Protein AF-A0AAQ3PI55-F1 (afdb_monomer)

InterPro domains:
  IPR019129 Folate-sensitive fragile site protein Fra10Ac1 [PF09725] (117-155)
  IPR050645 Histidine Acid Phosphatase [PTHR11567] (7-167)

pLDDT: mean 76.22, std 15.91, range [29.97, 93.94]

Solvent-accessible surface area (backbone atoms only — not comparable to full-atom values): 11523 Å² total; per-residue (Å²): 132,87,52,71,69,60,54,49,50,54,50,52,57,51,51,49,52,50,50,52,52,52,52,52,54,71,72,43,54,75,67,57,42,50,57,48,51,54,50,54,46,43,67,73,71,47,79,61,77,82,64,81,76,72,60,85,76,80,43,71,68,54,48,40,66,72,61,62,62,98,70,85,52,81,70,64,74,70,57,83,46,72,62,51,52,52,38,53,52,49,53,52,52,48,52,55,54,50,59,56,50,75,74,68,76,88,78,93,77,88,79,83,91,70,84,80,69,78,93,47,81,42,84,43,81,42,82,46,73,48,77,52,102,88,42,84,46,74,44,83,42,81,41,79,30,30,64,74,54,52,47,61,76,40,43,67,63,52,53,51,52,49,51,53,51,52,52,52,54,51,51,52,51,53,51,54,51,53,51,54,54,53,57,64,73,75,111

Secondary structure (DSSP, 8-state):
---HHHHHHHHHHHHHHHHHHHHHHHHS-HHHHHHHHHHHHHHHH--S-----------HHHHHHHH--SS--TTTTT---HHHHHHHHHHHHHHHHHHHHTTS--S-----------S-EEEEEEEEEEEETTEEEEEEEEEEEEHHHHHHHHHHHHHHHHHHHHHHHHHHHHHHHHHHHHHHT--

Mean predicted aligned error: 18.03 Å

Organism: NCBI:txid547442

Foldseek 3Di:
DDDPVNVVVVVVVVVVVVVVVVVVLVPDDPVVNVVVVVVVCCVPPVPPPPPVPPPPPCDLVNLLQQQDDPDDDPVLVVDPDVSNVSNVVVVVVVVVVVVVVVVPPPDDDDDDDDPPLDDDWDWDWDWDWDDRPNDIDTDTDTDTDDPVVNCVRCVVVVVVVVVVVVVVVVVVVVVVVVVVVVVVVVD

Radius of gyration: 40.04 Å; Cα contacts (8 Å, |Δi|>4): 72; chains: 1; bounding box: 73×67×116 Å

Structure (mmCIF, N/CA/C/O backbone):
data_AF-A0AAQ3PI55-F1
#
_entry.id   AF-A0AAQ3PI55-F1
#
loop_
_atom_site.group_PDB
_atom_site.id
_atom_site.type_symbol
_atom_site.label_atom_id
_atom_site.label_alt_id
_atom_site.label_comp_id
_atom_site.label_asym_id
_atom_site.label_entity_id
_atom_site.label_seq_id
_atom_site.pdbx_PDB_ins_code
_atom_site.Cartn_x
_atom_site.Cartn_y
_atom_site.Cartn_z
_atom_site.occupancy
_atom_site.B_iso_or_equiv
_atom_site.auth_seq_id
_atom_site.auth_comp_id
_atom_site.auth_asym_id
_atom_site.auth_atom_id
_atom_site.pdbx_PDB_model_num
ATOM 1 N N . MET A 1 1 ? 42.879 -15.064 -55.106 1.00 54.97 1 MET A N 1
ATOM 2 C CA . MET A 1 1 ? 43.537 -13.793 -55.484 1.00 54.97 1 MET A CA 1
ATOM 3 C C . MET A 1 1 ? 42.480 -12.863 -56.064 1.00 54.97 1 MET A C 1
ATOM 5 O O . MET A 1 1 ? 41.809 -13.266 -57.006 1.00 54.97 1 MET A O 1
ATOM 9 N N . ALA A 1 2 ? 42.232 -11.693 -55.466 1.00 65.69 2 ALA A N 1
ATOM 10 C CA . ALA A 1 2 ? 41.252 -10.749 -56.010 1.00 65.69 2 ALA A CA 1
ATOM 11 C C . ALA A 1 2 ? 41.775 -10.180 -57.339 1.00 65.69 2 ALA A C 1
ATOM 13 O O . ALA A 1 2 ? 42.905 -9.703 -57.400 1.00 65.69 2 ALA A O 1
ATOM 14 N N . SER A 1 3 ? 40.978 -10.265 -58.406 1.00 82.12 3 SER A N 1
ATOM 15 C CA . SER A 1 3 ? 41.346 -9.709 -59.708 1.00 82.12 3 SER A CA 1
ATOM 16 C C . SER A 1 3 ? 41.405 -8.178 -59.642 1.00 82.12 3 SER A C 1
ATOM 18 O O . SER A 1 3 ? 40.622 -7.543 -58.932 1.00 82.12 3 SER A O 1
ATOM 20 N N . LEU A 1 4 ? 42.310 -7.567 -60.412 1.00 77.19 4 LEU A N 1
ATOM 21 C CA . LEU A 1 4 ? 42.477 -6.107 -60.458 1.00 77.19 4 LEU A CA 1
ATOM 22 C C . LEU A 1 4 ? 41.174 -5.370 -60.817 1.00 77.19 4 LEU A C 1
ATOM 24 O O . LEU A 1 4 ? 40.931 -4.279 -60.308 1.00 77.19 4 LEU A O 1
ATOM 28 N N . GLY A 1 5 ? 40.310 -5.976 -61.640 1.00 83.31 5 GLY A N 1
ATOM 29 C CA . GLY A 1 5 ? 38.987 -5.432 -61.965 1.00 83.31 5 GLY A CA 1
ATOM 30 C C . GLY A 1 5 ? 38.054 -5.353 -60.752 1.00 83.31 5 GLY A C 1
ATOM 31 O O . GLY A 1 5 ? 37.403 -4.333 -60.552 1.00 83.31 5 GLY A O 1
ATOM 32 N N . ARG A 1 6 ? 38.057 -6.378 -59.890 1.00 82.94 6 ARG A N 1
ATOM 33 C CA . ARG A 1 6 ? 37.255 -6.407 -58.656 1.00 82.94 6 ARG A CA 1
ATOM 34 C C . ARG A 1 6 ? 37.779 -5.434 -57.600 1.00 82.94 6 ARG A C 1
ATOM 36 O O . ARG A 1 6 ? 37.007 -4.879 -56.827 1.00 82.94 6 ARG A O 1
ATOM 43 N N . LEU A 1 7 ? 39.095 -5.222 -57.568 1.00 84.94 7 LEU A N 1
ATOM 44 C CA . LEU A 1 7 ? 39.708 -4.223 -56.695 1.00 84.94 7 LEU A CA 1
ATOM 45 C C . LEU A 1 7 ? 39.341 -2.803 -57.148 1.00 84.94 7 LEU A C 1
ATOM 47 O O . LEU A 1 7 ? 38.967 -1.980 -56.320 1.00 84.94 7 LEU A O 1
ATOM 51 N N . LYS A 1 8 ? 39.381 -2.534 -58.460 1.00 87.44 8 LYS A N 1
ATOM 52 C CA . LYS A 1 8 ? 38.938 -1.255 -59.029 1.00 87.44 8 LYS A CA 1
ATOM 53 C C . LYS A 1 8 ? 37.462 -0.998 -58.740 1.00 87.44 8 LYS A C 1
ATOM 55 O O . LYS A 1 8 ? 37.157 0.069 -58.223 1.00 87.44 8 LYS A O 1
ATOM 60 N N . SER A 1 9 ? 36.572 -1.961 -58.996 1.00 87.88 9 SER A N 1
ATOM 61 C CA . SER A 1 9 ? 35.143 -1.790 -58.698 1.00 87.88 9 SER A CA 1
ATOM 62 C C . SER A 1 9 ? 34.909 -1.520 -57.210 1.00 87.88 9 SER A C 1
ATOM 64 O O . SER A 1 9 ? 34.250 -0.550 -56.873 1.00 87.88 9 SER A O 1
ATOM 66 N N . ALA A 1 10 ? 35.565 -2.261 -56.309 1.00 88.62 10 ALA A N 1
ATOM 67 C CA . ALA A 1 10 ? 35.455 -2.025 -54.868 1.00 88.62 10 ALA A CA 1
ATOM 68 C C . ALA A 1 10 ? 35.956 -0.634 -54.429 1.00 88.62 10 ALA A C 1
ATOM 70 O O . ALA A 1 10 ? 35.429 -0.061 -53.472 1.00 88.62 10 ALA A O 1
ATOM 71 N N . ILE A 1 11 ? 36.972 -0.086 -55.106 1.00 89.88 11 ILE A N 1
ATOM 72 C CA . ILE A 1 11 ? 37.450 1.284 -54.875 1.00 89.88 11 ILE A CA 1
ATOM 73 C C . ILE A 1 11 ? 36.402 2.294 -55.356 1.00 89.88 11 ILE A C 1
ATOM 75 O O . ILE A 1 11 ? 36.056 3.194 -54.592 1.00 89.88 11 ILE A O 1
ATOM 79 N N . PHE A 1 12 ? 35.857 2.119 -56.564 1.00 90.50 12 PHE A N 1
ATOM 80 C CA . PHE A 1 12 ? 34.803 2.985 -57.102 1.00 90.50 12 PHE A CA 1
ATOM 81 C C . PHE A 1 12 ? 33.537 2.959 -56.231 1.00 90.50 12 PHE A C 1
ATOM 83 O O . PHE A 1 12 ? 33.073 4.020 -55.825 1.00 90.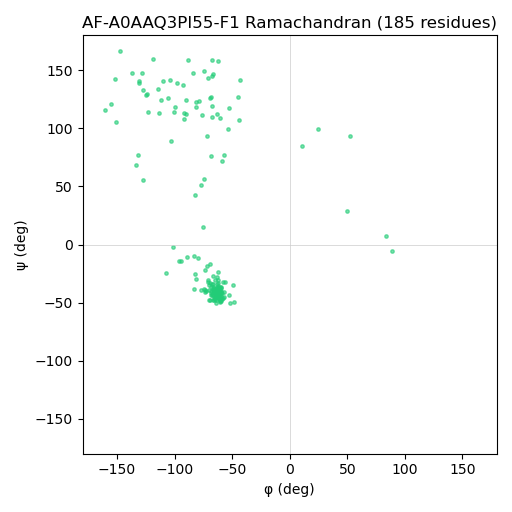50 12 PHE A O 1
ATOM 90 N N . ASP A 1 13 ? 33.060 1.782 -55.821 1.00 90.62 13 ASP A N 1
ATOM 91 C CA . ASP A 1 13 ? 31.883 1.621 -54.950 1.00 90.62 13 ASP A CA 1
ATOM 92 C C . ASP A 1 13 ? 32.089 2.259 -53.561 1.00 90.62 13 ASP A C 1
ATOM 94 O O . ASP A 1 13 ? 31.151 2.690 -52.882 1.00 90.62 13 ASP A O 1
ATOM 98 N N . ARG A 1 14 ? 33.336 2.295 -53.070 1.00 88.88 14 ARG A N 1
ATOM 99 C CA . ARG A 1 14 ? 33.680 2.973 -51.811 1.00 88.88 14 ARG A CA 1
ATOM 1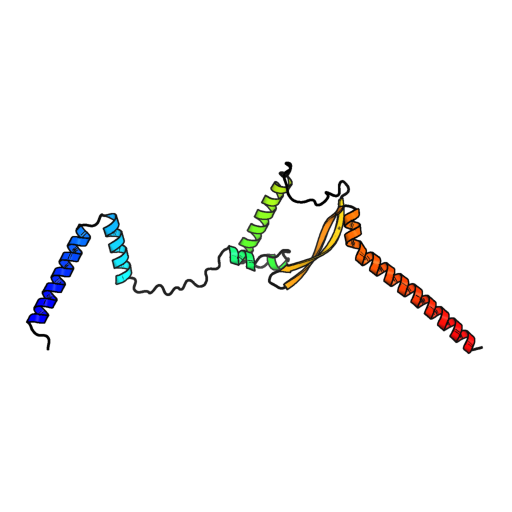00 C C . ARG A 1 14 ? 33.671 4.488 -51.982 1.00 88.88 14 ARG A C 1
ATOM 102 O O . ARG A 1 14 ? 33.202 5.184 -51.083 1.00 88.88 14 ARG A O 1
ATOM 109 N N . GLU A 1 15 ? 34.191 4.984 -53.097 1.00 89.00 15 GLU A N 1
ATOM 110 C CA . GLU A 1 15 ? 34.210 6.410 -53.420 1.00 89.00 15 GLU A CA 1
ATOM 111 C C . GLU A 1 15 ? 32.787 6.941 -53.638 1.00 89.00 15 GLU A C 1
ATOM 113 O O . GLU A 1 15 ? 32.419 7.973 -53.081 1.00 89.00 15 GLU A O 1
ATOM 118 N N . GLU A 1 16 ? 31.942 6.179 -54.332 1.00 87.81 16 GLU A N 1
ATOM 119 C CA . GLU A 1 16 ? 30.541 6.526 -54.553 1.00 87.81 16 GLU A CA 1
ATOM 120 C C . GLU A 1 16 ? 29.761 6.600 -53.236 1.00 87.81 16 GLU A C 1
ATOM 122 O O . GLU A 1 16 ? 29.084 7.593 -52.972 1.00 87.81 16 GLU A O 1
ATOM 127 N N . ARG A 1 17 ? 29.926 5.618 -52.338 1.00 88.12 17 ARG A N 1
ATOM 128 C CA . ARG A 1 17 ? 29.291 5.660 -51.010 1.00 88.12 17 ARG A CA 1
ATOM 129 C C . ARG A 1 17 ? 29.725 6.868 -50.183 1.00 88.12 17 ARG A C 1
ATOM 131 O O . ARG A 1 17 ? 28.895 7.444 -49.481 1.00 88.12 17 ARG A O 1
ATOM 138 N N . LYS A 1 18 ? 30.993 7.291 -50.270 1.00 89.06 18 LYS A N 1
ATOM 139 C CA . LYS A 1 18 ? 31.450 8.531 -49.616 1.00 89.06 18 LYS A CA 1
ATOM 140 C C . LYS A 1 18 ? 30.757 9.755 -50.211 1.00 89.06 18 LYS A C 1
ATOM 142 O O . LYS A 1 18 ? 30.312 10.617 -49.456 1.00 89.06 18 LYS A O 1
ATOM 147 N N . MET A 1 19 ? 30.653 9.826 -51.537 1.00 87.75 19 MET A N 1
ATOM 148 C CA . MET A 1 19 ? 29.992 10.935 -52.230 1.00 87.75 19 MET A CA 1
ATOM 149 C C . MET A 1 19 ? 28.503 11.009 -51.881 1.00 87.75 19 MET A C 1
ATOM 151 O O . MET A 1 19 ? 28.010 12.081 -51.537 1.00 87.75 19 MET A O 1
ATOM 155 N N . GLN A 1 20 ? 27.808 9.869 -51.882 1.00 85.94 20 GLN A N 1
ATOM 156 C CA . GLN A 1 20 ? 26.401 9.758 -51.486 1.00 85.94 20 GLN A CA 1
ATOM 157 C C . GLN A 1 20 ? 26.189 10.145 -50.016 1.00 85.94 20 GLN A C 1
ATOM 159 O O . GLN A 1 20 ? 25.255 10.867 -49.679 1.00 85.94 20 GLN A O 1
ATOM 164 N N . TYR A 1 21 ? 27.087 9.726 -49.123 1.00 86.44 21 TYR A N 1
ATOM 165 C CA . TYR A 1 21 ? 27.039 10.114 -47.715 1.00 86.44 21 TYR A CA 1
ATOM 166 C C . TYR A 1 21 ? 27.241 11.624 -47.527 1.00 86.44 21 TYR A C 1
ATOM 168 O O . TYR A 1 21 ? 26.538 12.270 -46.746 1.00 86.44 21 TYR A O 1
ATOM 176 N N . GLN A 1 22 ? 28.181 12.206 -48.272 1.00 88.25 22 GLN A N 1
ATOM 177 C CA . GLN A 1 22 ? 28.480 13.631 -48.209 1.00 88.25 22 GLN A CA 1
ATOM 178 C C . GLN A 1 22 ? 27.336 14.481 -48.776 1.00 88.25 22 GLN A C 1
ATOM 180 O O . GLN A 1 22 ? 26.992 15.506 -48.184 1.00 88.25 22 GLN A O 1
ATOM 185 N N . SER A 1 23 ? 26.730 14.066 -49.892 1.00 89.69 23 SER A N 1
ATOM 186 C CA . SER A 1 23 ? 25.560 14.745 -50.458 1.00 89.69 23 SER A CA 1
ATOM 187 C C . SER A 1 23 ? 24.354 14.641 -49.523 1.00 89.69 23 SER A C 1
ATOM 189 O O . SER A 1 23 ? 23.700 15.652 -49.273 1.00 89.69 23 SER A O 1
ATOM 191 N N . HIS A 1 24 ? 24.129 13.472 -48.913 1.00 89.31 24 HIS A N 1
ATOM 192 C CA . HIS A 1 24 ? 23.066 13.266 -47.933 1.00 89.31 24 HIS A CA 1
ATOM 193 C C . HIS A 1 24 ? 23.230 14.179 -46.710 1.00 89.31 24 HIS A C 1
ATOM 195 O O . HIS A 1 24 ? 22.286 14.862 -46.331 1.00 89.31 24 HIS A O 1
ATOM 201 N N . ILE A 1 25 ? 24.435 14.287 -46.136 1.00 90.06 25 ILE A N 1
ATOM 202 C CA . ILE A 1 25 ? 24.689 15.213 -45.019 1.00 90.06 25 ILE A CA 1
ATOM 203 C C . ILE A 1 25 ? 24.471 16.665 -45.436 1.00 90.06 25 ILE A C 1
ATOM 205 O O . ILE A 1 25 ? 23.896 17.431 -44.669 1.00 90.06 25 ILE A O 1
ATOM 209 N N . ARG A 1 26 ? 24.935 17.069 -46.623 1.00 89.38 26 ARG A N 1
ATOM 210 C CA . ARG A 1 26 ? 24.758 18.448 -47.104 1.00 89.38 26 ARG A CA 1
ATOM 211 C C . ARG A 1 26 ? 23.289 18.802 -47.347 1.00 89.38 26 ARG A C 1
ATOM 213 O O . ARG A 1 26 ? 22.941 19.962 -47.163 1.00 89.38 26 ARG A O 1
ATOM 220 N N . GLY A 1 27 ? 22.460 17.828 -47.722 1.00 90.56 27 GLY A N 1
ATOM 221 C CA . GLY A 1 27 ? 21.027 18.009 -47.965 1.00 90.56 27 GLY A CA 1
ATOM 222 C C . GLY A 1 27 ? 20.147 18.043 -46.710 1.00 90.56 27 GLY A C 1
ATOM 223 O O . GLY A 1 27 ? 18.979 18.407 -46.807 1.00 90.56 27 GLY A O 1
ATOM 224 N N . LEU A 1 28 ? 20.675 17.676 -45.539 1.00 91.75 28 LEU A N 1
ATOM 225 C CA . LEU A 1 28 ? 19.926 17.689 -44.280 1.00 91.75 28 LEU A CA 1
ATOM 226 C C . LEU A 1 28 ? 19.919 19.077 -43.627 1.00 91.75 28 LEU A C 1
ATOM 228 O O . LEU A 1 28 ? 20.903 19.822 -43.669 1.00 91.75 28 LEU A O 1
ATOM 232 N N . ASN A 1 29 ? 18.819 19.388 -42.939 1.00 93.31 29 ASN A N 1
ATOM 233 C CA . ASN A 1 29 ? 18.704 20.586 -42.114 1.00 93.31 29 ASN A CA 1
ATOM 234 C C . ASN A 1 29 ? 19.728 20.561 -40.956 1.00 93.31 29 ASN A C 1
ATOM 236 O O . ASN A 1 29 ? 20.195 19.502 -40.535 1.00 93.31 29 ASN A O 1
ATOM 240 N N . ALA A 1 30 ? 20.076 21.726 -40.402 1.00 91.00 30 ALA A N 1
ATOM 241 C CA . ALA A 1 30 ? 21.046 21.870 -39.317 1.00 91.00 30 ALA A CA 1
ATOM 242 C C . ALA A 1 30 ? 20.736 20.965 -38.109 1.00 91.00 30 ALA A C 1
ATOM 244 O O . ALA A 1 30 ? 21.640 20.295 -37.607 1.00 91.00 30 ALA A O 1
ATOM 245 N N . TYR A 1 31 ? 19.466 20.893 -37.700 1.00 92.12 31 TYR A N 1
ATOM 246 C CA . TYR A 1 31 ? 19.019 20.027 -36.606 1.00 92.12 31 TYR A CA 1
ATOM 247 C C . TYR A 1 31 ? 19.177 18.534 -36.935 1.00 92.12 31 TYR A C 1
ATOM 249 O O . TYR A 1 31 ? 19.712 17.766 -36.134 1.00 92.12 31 TYR A O 1
ATOM 257 N N . ASP A 1 32 ? 18.783 18.124 -38.140 1.00 92.44 32 ASP A N 1
ATOM 258 C CA . ASP A 1 32 ? 18.847 16.722 -38.561 1.00 92.44 32 ASP A CA 1
ATOM 259 C C . ASP A 1 32 ? 20.291 16.238 -38.720 1.00 92.44 32 ASP A C 1
ATOM 261 O O . ASP A 1 32 ? 20.619 15.118 -38.321 1.00 92.44 32 ASP A O 1
ATOM 265 N N . ARG A 1 33 ? 21.188 17.107 -39.211 1.00 93.56 33 ARG A N 1
ATOM 266 C CA . ARG A 1 33 ? 22.636 16.841 -39.234 1.00 93.56 33 ARG A CA 1
ATOM 267 C C . ARG A 1 33 ? 23.177 16.608 -37.830 1.00 93.56 33 ARG A C 1
ATOM 269 O O . ARG A 1 33 ? 23.888 15.632 -37.612 1.00 93.56 33 ARG A O 1
ATOM 276 N N . HIS A 1 34 ? 22.818 17.468 -36.878 1.00 91.94 34 HIS A N 1
ATOM 277 C CA . HIS A 1 34 ? 23.252 17.337 -35.489 1.00 91.94 34 HIS A CA 1
ATOM 278 C C . HIS A 1 34 ? 22.773 16.021 -34.865 1.00 91.94 34 HIS A C 1
ATOM 280 O O . HIS A 1 34 ? 23.573 15.274 -34.305 1.00 91.94 34 HIS A O 1
ATOM 286 N N . LYS A 1 35 ? 21.487 15.688 -35.027 1.00 93.94 35 LYS A N 1
ATOM 287 C CA . LYS A 1 35 ? 20.912 14.433 -34.524 1.00 93.94 35 LYS A CA 1
ATOM 288 C C . LYS A 1 35 ? 21.609 13.209 -35.114 1.00 93.94 35 LYS A C 1
ATOM 290 O O . LYS A 1 35 ? 21.870 12.246 -34.394 1.00 93.94 35 LYS A O 1
ATOM 295 N N . LYS A 1 36 ? 21.919 13.244 -36.411 1.00 91.62 36 LYS A N 1
ATOM 296 C CA . LYS A 1 36 ? 22.652 12.177 -37.094 1.00 91.62 36 LYS A CA 1
ATOM 297 C C . LYS A 1 36 ? 24.076 12.037 -36.549 1.00 91.62 36 LYS A C 1
ATOM 299 O O . LYS A 1 36 ? 24.469 10.933 -36.202 1.00 91.62 36 LYS A O 1
ATOM 304 N N . PHE A 1 37 ? 24.813 13.137 -36.393 1.00 92.25 37 PHE A N 1
ATOM 305 C CA . PHE A 1 37 ? 26.174 13.098 -35.849 1.00 92.25 37 PHE A CA 1
ATOM 306 C C . PHE A 1 37 ? 26.234 12.622 -34.401 1.00 92.25 37 PHE A C 1
ATOM 308 O O . PHE A 1 37 ? 27.123 11.847 -34.068 1.00 92.25 37 PHE A O 1
ATOM 315 N N . MET A 1 38 ? 25.277 13.019 -33.562 1.00 89.56 38 MET A N 1
ATOM 316 C CA . MET A 1 38 ? 25.190 12.523 -32.186 1.00 89.56 38 MET A CA 1
ATOM 317 C C . MET A 1 38 ? 24.956 11.009 -32.136 1.00 89.56 38 MET A C 1
ATOM 319 O O . MET A 1 38 ? 25.593 10.314 -31.349 1.00 89.56 38 MET A O 1
ATOM 323 N N . LYS A 1 39 ? 24.092 10.480 -33.013 1.00 89.44 39 LYS A N 1
ATOM 324 C CA . LYS A 1 39 ? 23.866 9.032 -33.135 1.00 89.44 39 LYS A CA 1
ATOM 325 C C . LYS A 1 39 ? 25.094 8.290 -33.654 1.00 89.44 39 LYS A C 1
ATOM 327 O O . LYS A 1 39 ? 25.478 7.291 -33.061 1.00 89.44 39 LYS A O 1
ATOM 332 N N . ASP A 1 40 ? 25.710 8.786 -34.726 1.00 89.69 40 ASP A N 1
ATOM 333 C CA . ASP A 1 40 ? 26.898 8.168 -35.325 1.00 89.69 40 ASP A CA 1
ATOM 334 C C . ASP A 1 40 ? 28.072 8.169 -34.323 1.00 89.69 40 ASP A C 1
ATOM 336 O O . ASP A 1 40 ? 28.809 7.190 -34.228 1.00 89.69 40 ASP A O 1
ATOM 340 N N . TYR A 1 41 ? 28.210 9.236 -33.523 1.00 87.06 41 TYR A N 1
ATOM 341 C CA . TYR A 1 41 ? 29.192 9.327 -32.440 1.00 87.06 41 TYR A CA 1
ATOM 342 C C . TYR A 1 41 ? 28.924 8.298 -31.338 1.00 87.06 41 TYR A C 1
ATOM 344 O O . TYR A 1 41 ? 29.824 7.538 -30.987 1.00 87.06 41 TYR A O 1
ATOM 352 N N . ALA A 1 42 ? 27.685 8.227 -30.838 1.00 86.44 42 ALA A N 1
ATOM 353 C CA . ALA A 1 42 ? 27.290 7.231 -29.844 1.00 86.44 42 ALA A CA 1
ATOM 354 C C . ALA A 1 42 ? 27.480 5.797 -30.365 1.00 86.44 42 ALA A C 1
ATOM 356 O O . ALA A 1 42 ? 27.923 4.931 -29.627 1.00 86.44 42 ALA A O 1
ATOM 357 N N . GLN A 1 43 ? 27.230 5.540 -31.648 1.00 85.50 43 GLN A N 1
ATOM 358 C CA . GLN A 1 43 ? 27.404 4.212 -32.234 1.00 85.50 43 GLN A CA 1
ATOM 359 C C . GLN A 1 43 ? 28.878 3.825 -32.434 1.00 85.50 43 GLN A C 1
ATOM 361 O O . GLN A 1 43 ? 29.234 2.662 -32.256 1.00 85.50 43 GLN A O 1
ATOM 366 N N . PHE A 1 44 ? 29.731 4.769 -32.846 1.00 85.62 44 PHE A N 1
ATOM 367 C CA . PHE A 1 44 ? 31.140 4.495 -33.145 1.00 85.62 44 PHE A CA 1
ATOM 368 C C . PHE A 1 44 ? 32.023 4.497 -31.890 1.00 85.62 44 PHE A C 1
ATOM 370 O O . PHE A 1 44 ? 32.939 3.685 -31.790 1.00 85.62 44 PHE A O 1
ATOM 377 N N . TYR A 1 45 ? 31.752 5.402 -30.943 1.00 84.25 45 TYR A N 1
ATOM 378 C CA . TYR A 1 45 ? 32.544 5.568 -29.720 1.00 84.25 45 TYR A CA 1
ATOM 379 C C . TYR A 1 45 ? 31.843 5.065 -28.457 1.00 84.25 45 TYR A C 1
ATOM 381 O O . TYR A 1 45 ? 32.522 4.693 -27.507 1.00 84.25 45 TYR A O 1
ATOM 389 N N . GLY A 1 46 ? 30.512 5.008 -28.431 1.00 71.56 46 GLY A N 1
ATOM 390 C CA . GLY A 1 46 ? 29.738 4.500 -27.294 1.00 71.56 46 GLY A CA 1
ATOM 391 C C . GLY A 1 46 ? 29.635 2.978 -27.274 1.00 71.56 46 GLY A C 1
ATOM 392 O O . GLY A 1 46 ? 28.567 2.445 -27.000 1.00 71.56 46 GLY A O 1
ATOM 393 N N . TYR A 1 47 ? 30.727 2.260 -27.562 1.00 59.88 47 TYR A N 1
ATOM 394 C CA . TYR A 1 47 ? 30.796 0.803 -27.394 1.00 59.88 47 TYR A CA 1
ATOM 395 C C . TYR A 1 47 ? 30.905 0.434 -25.903 1.00 59.88 47 TYR A C 1
ATOM 397 O O . TYR A 1 47 ? 31.820 -0.254 -25.471 1.00 59.88 47 TYR A O 1
ATOM 405 N N . GLU A 1 48 ? 29.949 0.877 -25.101 1.00 60.75 48 GLU A N 1
ATOM 406 C CA . GLU A 1 48 ? 29.420 0.045 -24.038 1.00 60.75 48 GLU A CA 1
ATOM 407 C C . GLU A 1 48 ? 27.990 -0.221 -24.460 1.00 60.75 48 GLU A C 1
ATOM 409 O O . GLU A 1 48 ? 27.183 0.694 -24.594 1.00 60.75 48 GLU A O 1
ATOM 414 N N . LYS A 1 49 ? 27.705 -1.490 -24.771 1.00 58.28 49 LYS A N 1
ATOM 415 C CA . LYS A 1 49 ? 26.328 -1.952 -24.851 1.00 58.28 49 LYS A CA 1
ATOM 416 C C . LYS A 1 49 ? 25.631 -1.378 -23.627 1.00 58.28 49 LYS A C 1
ATOM 418 O O . LYS A 1 49 ? 26.084 -1.645 -22.513 1.00 58.28 49 LYS A O 1
ATOM 423 N N . ASP A 1 50 ? 24.522 -0.691 -23.845 1.00 59.06 50 ASP A N 1
ATOM 424 C CA . ASP A 1 50 ? 23.423 -0.706 -22.899 1.00 59.06 50 ASP A CA 1
ATOM 425 C C . ASP A 1 50 ? 23.041 -2.189 -22.737 1.00 59.06 50 ASP A C 1
ATOM 427 O O . ASP A 1 50 ? 22.125 -2.719 -23.358 1.00 59.06 50 ASP A O 1
ATOM 431 N N . VAL A 1 51 ? 23.844 -2.936 -21.973 1.00 58.00 51 VAL A N 1
ATOM 432 C CA . VAL A 1 51 ? 23.297 -3.975 -21.131 1.00 58.00 51 VAL A CA 1
ATOM 433 C C . VAL A 1 51 ? 22.244 -3.221 -20.360 1.00 58.00 51 VAL A C 1
ATOM 435 O O . VAL A 1 51 ? 22.560 -2.227 -19.704 1.00 58.00 51 VAL A O 1
ATOM 438 N N . ASP A 1 52 ? 20.994 -3.617 -20.541 1.00 57.69 52 ASP A N 1
ATOM 439 C CA . ASP A 1 52 ? 19.877 -3.165 -19.736 1.00 57.69 52 ASP A CA 1
ATOM 440 C C . ASP A 1 52 ? 20.167 -3.546 -18.269 1.00 57.69 52 ASP A C 1
ATOM 442 O O . ASP A 1 52 ? 19.570 -4.443 -17.690 1.00 57.69 52 ASP A O 1
ATOM 446 N N . ASN A 1 53 ? 21.118 -2.849 -17.645 1.00 56.00 53 ASN A N 1
ATOM 447 C CA . ASN A 1 53 ? 21.406 -2.809 -16.220 1.00 56.00 53 ASN A CA 1
ATOM 448 C C . ASN A 1 53 ? 20.347 -1.962 -15.513 1.00 56.00 53 ASN A C 1
ATOM 450 O O . ASN A 1 53 ? 20.519 -1.576 -14.357 1.00 56.00 53 ASN A O 1
ATOM 454 N N . SER A 1 54 ? 19.230 -1.676 -16.184 1.00 61.62 54 SER A N 1
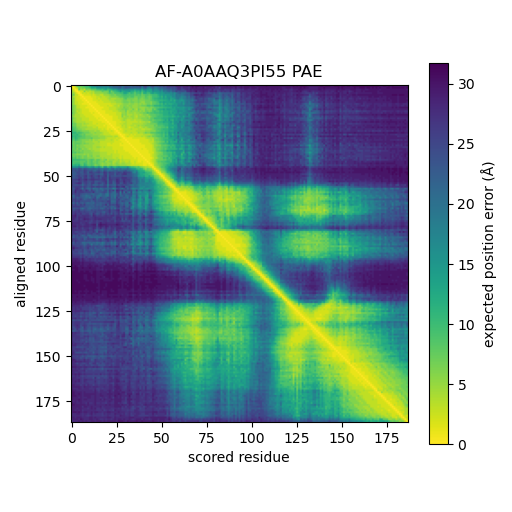ATOM 455 C CA . SER A 1 54 ? 18.003 -1.325 -15.508 1.00 61.62 54 SER A CA 1
ATOM 456 C C . SER A 1 54 ? 17.519 -2.589 -14.799 1.00 61.62 54 SER A C 1
ATOM 458 O O . SER A 1 54 ? 16.602 -3.280 -15.239 1.00 61.62 54 SER A O 1
ATOM 460 N N . ALA A 1 55 ? 18.176 -2.907 -13.676 1.00 60.28 55 ALA A N 1
ATOM 461 C CA . ALA A 1 55 ? 17.552 -3.684 -12.622 1.00 60.28 55 ALA A CA 1
ATOM 462 C C . ALA A 1 55 ? 16.130 -3.136 -12.448 1.00 60.28 55 ALA A C 1
ATOM 464 O O . ALA A 1 55 ? 15.968 -1.916 -12.582 1.00 60.28 55 ALA A O 1
ATOM 465 N N . PRO A 1 56 ? 15.121 -3.991 -12.194 1.00 73.88 56 PRO A N 1
ATOM 466 C CA . PRO A 1 56 ? 13.735 -3.557 -12.096 1.00 73.88 56 PRO A CA 1
ATOM 467 C C . PRO A 1 56 ? 13.657 -2.278 -11.263 1.00 73.88 56 PRO A C 1
ATOM 469 O O . PRO A 1 56 ? 13.938 -2.304 -10.064 1.00 73.88 56 PRO A O 1
ATOM 472 N N . ILE A 1 57 ? 13.397 -1.142 -11.922 1.00 77.50 57 ILE A N 1
ATOM 473 C CA . ILE A 1 57 ? 13.398 0.148 -11.239 1.00 77.50 57 ILE A CA 1
ATOM 474 C C . ILE A 1 57 ? 12.204 0.091 -10.304 1.00 77.50 57 ILE A C 1
ATOM 476 O O . ILE A 1 57 ? 11.055 0.076 -10.751 1.00 77.50 57 ILE A O 1
ATOM 480 N N . LYS A 1 58 ? 12.490 0.015 -9.005 1.00 80.94 58 LYS A N 1
ATOM 481 C CA . LYS A 1 58 ? 11.469 0.046 -7.969 1.00 80.94 58 LYS A CA 1
ATOM 482 C C . LYS A 1 58 ? 10.744 1.381 -8.092 1.00 80.94 58 LYS A C 1
ATOM 484 O O . LYS A 1 58 ? 11.325 2.436 -7.844 1.00 80.94 58 LYS A O 1
ATOM 489 N N . THR A 1 59 ? 9.502 1.338 -8.563 1.00 86.44 59 THR A N 1
ATOM 490 C CA . THR A 1 59 ? 8.696 2.549 -8.720 1.00 86.44 59 THR A CA 1
ATOM 491 C C . THR A 1 59 ? 8.243 2.998 -7.337 1.00 86.44 59 THR A C 1
ATOM 493 O O . THR A 1 59 ? 7.964 2.159 -6.482 1.00 86.44 59 THR A O 1
ATOM 496 N N . ASP A 1 60 ? 8.062 4.302 -7.122 1.00 82.88 60 ASP A N 1
ATOM 497 C CA . ASP A 1 60 ? 7.510 4.839 -5.868 1.00 82.88 60 ASP A CA 1
ATOM 498 C C . ASP A 1 60 ? 6.219 4.122 -5.441 1.00 82.88 60 ASP A C 1
ATOM 500 O O . ASP A 1 60 ? 5.984 3.874 -4.262 1.00 82.88 60 ASP A O 1
ATOM 504 N N . LYS A 1 61 ? 5.395 3.717 -6.412 1.00 83.56 61 LYS A N 1
ATOM 505 C CA . LYS A 1 61 ? 4.180 2.925 -6.195 1.00 83.56 61 LYS A CA 1
ATOM 506 C C . LYS A 1 61 ? 4.456 1.548 -5.580 1.00 83.56 61 LYS A C 1
ATOM 508 O O . LYS A 1 61 ? 3.684 1.108 -4.731 1.00 83.56 61 LYS A O 1
ATOM 513 N N . ASP A 1 62 ? 5.514 0.874 -6.011 1.00 84.38 62 ASP A N 1
ATOM 514 C CA . ASP A 1 62 ? 5.896 -0.442 -5.497 1.00 84.38 62 ASP A CA 1
ATOM 515 C C . ASP A 1 62 ? 6.476 -0.305 -4.087 1.00 84.38 62 ASP A C 1
ATOM 517 O O . ASP A 1 62 ? 6.084 -1.041 -3.185 1.00 84.38 62 ASP A O 1
ATOM 521 N N . THR A 1 63 ? 7.278 0.738 -3.853 1.00 84.25 63 THR A N 1
ATOM 522 C CA . THR A 1 63 ? 7.762 1.122 -2.519 1.00 84.25 63 THR A CA 1
ATOM 523 C C . THR A 1 63 ? 6.618 1.389 -1.545 1.00 84.25 63 THR A C 1
ATOM 525 O O . THR A 1 63 ? 6.631 0.901 -0.415 1.00 84.25 63 THR A O 1
ATOM 528 N N . LEU A 1 64 ? 5.591 2.124 -1.984 1.00 83.00 64 LEU A N 1
ATOM 529 C CA . LEU A 1 64 ? 4.396 2.364 -1.177 1.00 83.00 64 LEU A CA 1
ATOM 530 C C . LEU A 1 64 ? 3.639 1.066 -0.893 1.00 83.00 64 LEU A C 1
ATOM 532 O O . LEU A 1 64 ? 3.166 0.870 0.220 1.00 83.00 64 LEU A O 1
ATOM 536 N N . ARG A 1 65 ? 3.540 0.163 -1.870 1.00 81.94 65 ARG A N 1
ATOM 537 C CA . ARG A 1 65 ? 2.830 -1.110 -1.711 1.00 81.94 65 ARG A CA 1
ATOM 538 C C . ARG A 1 65 ? 3.514 -2.048 -0.718 1.00 81.94 65 ARG A C 1
ATOM 540 O O . ARG A 1 65 ? 2.821 -2.734 0.026 1.00 81.94 65 ARG A O 1
ATOM 547 N N . GLU A 1 66 ? 4.841 -2.088 -0.727 1.00 80.44 66 GLU A N 1
ATOM 548 C CA . GLU A 1 66 ? 5.644 -2.928 0.167 1.00 80.44 66 GLU A CA 1
ATOM 549 C C . GLU A 1 66 ? 5.733 -2.354 1.583 1.00 80.44 66 GLU A C 1
ATOM 551 O O . GLU A 1 66 ? 5.680 -3.101 2.557 1.00 80.44 66 GLU A O 1
ATOM 556 N N . GLY A 1 67 ? 5.858 -1.031 1.704 1.00 78.19 67 GLY A N 1
ATOM 557 C CA . GLY A 1 67 ? 6.041 -0.365 2.992 1.00 78.19 67 GLY A CA 1
ATOM 558 C C . GLY A 1 67 ? 4.747 0.023 3.709 1.00 78.19 67 GLY A C 1
ATOM 559 O O . GLY A 1 67 ? 4.810 0.431 4.868 1.00 78.19 67 GLY A O 1
ATOM 560 N N . TYR A 1 68 ? 3.580 -0.059 3.056 1.00 78.88 68 TYR A N 1
ATOM 561 C CA . TYR A 1 68 ? 2.320 0.349 3.677 1.00 78.88 68 TYR A CA 1
ATOM 562 C C . TYR A 1 68 ? 1.929 -0.581 4.831 1.00 78.88 68 TYR A C 1
ATOM 564 O O . TYR A 1 68 ? 1.647 -1.766 4.641 1.00 78.88 68 TYR A O 1
ATOM 572 N N . ARG A 1 69 ? 1.832 0.007 6.025 1.00 77.06 69 ARG A N 1
ATOM 573 C CA . ARG A 1 69 ? 1.343 -0.628 7.248 1.00 77.06 69 ARG A CA 1
ATOM 574 C C . ARG A 1 69 ? 0.184 0.201 7.796 1.00 77.06 69 ARG A C 1
ATOM 576 O O . ARG A 1 69 ? 0.302 1.415 7.941 1.00 77.06 69 ARG A O 1
ATOM 583 N N . PHE A 1 70 ? -0.937 -0.446 8.094 1.00 75.38 70 PHE A N 1
ATOM 584 C CA . PHE A 1 70 ? -2.138 0.191 8.634 1.00 75.38 70 PHE A CA 1
ATOM 585 C C . PHE A 1 70 ? -1.901 0.727 10.053 1.00 75.38 70 PHE A C 1
ATOM 587 O O . PHE A 1 70 ? -2.437 1.772 10.417 1.00 75.38 70 PHE A O 1
ATOM 594 N N . ILE A 1 71 ? -1.079 0.032 10.848 1.00 78.38 71 ILE A N 1
ATOM 595 C CA . ILE A 1 71 ? -0.652 0.461 12.187 1.00 78.38 71 ILE A CA 1
ATOM 596 C C . ILE A 1 71 ? 0.870 0.510 12.220 1.00 78.38 71 ILE A C 1
ATOM 598 O O . ILE A 1 71 ? 1.511 -0.538 12.136 1.00 78.38 71 ILE A O 1
ATOM 602 N N . LEU A 1 72 ? 1.434 1.709 12.369 1.00 74.25 72 LEU A N 1
ATOM 603 C CA . LEU A 1 72 ? 2.864 1.893 12.625 1.00 74.25 72 LEU A CA 1
ATOM 604 C C . LEU A 1 72 ? 3.189 1.379 14.037 1.00 74.25 72 LEU A C 1
ATOM 606 O O . LEU A 1 72 ? 2.531 1.797 14.994 1.00 74.25 72 LEU A O 1
ATOM 610 N N . SER A 1 73 ? 4.168 0.475 14.173 1.00 70.62 73 SER A N 1
ATOM 611 C CA . SER A 1 73 ? 4.733 0.131 15.487 1.00 70.62 73 SER A CA 1
ATOM 612 C C . SER A 1 73 ? 5.895 1.063 15.839 1.00 70.62 73 SER A C 1
ATOM 614 O O . SER A 1 73 ? 6.501 1.676 14.967 1.00 70.62 73 SER A O 1
ATOM 616 N N . GLU A 1 74 ? 6.215 1.164 17.128 1.00 65.62 74 GLU A N 1
ATOM 617 C CA . GLU A 1 74 ? 7.311 2.003 17.642 1.00 65.62 74 GLU A CA 1
ATOM 618 C C . GLU A 1 74 ? 8.691 1.554 17.111 1.00 65.62 74 GLU A C 1
ATOM 620 O O . GLU A 1 74 ? 9.609 2.357 16.984 1.00 65.62 74 GLU A O 1
ATOM 625 N N . GLU A 1 75 ? 8.820 0.287 16.699 1.00 61.94 75 GLU A N 1
ATOM 626 C CA . GLU A 1 75 ? 10.009 -0.243 16.016 1.00 61.94 75 GLU A CA 1
ATOM 627 C C . GLU A 1 75 ? 10.153 0.294 14.580 1.00 61.94 75 GLU A C 1
ATOM 629 O O . GLU A 1 75 ? 11.271 0.479 14.104 1.00 61.94 75 GLU A O 1
ATOM 634 N N . ASP A 1 76 ? 9.044 0.595 13.890 1.00 61.50 76 ASP A N 1
ATOM 635 C CA . ASP A 1 76 ? 9.078 1.136 12.522 1.00 61.50 76 ASP A CA 1
ATOM 636 C C . ASP A 1 76 ? 9.531 2.605 12.485 1.00 61.50 76 ASP A C 1
ATOM 638 O O . ASP A 1 76 ? 10.017 3.074 11.454 1.00 61.50 76 ASP A O 1
ATOM 642 N N . ASP A 1 77 ? 9.402 3.335 13.599 1.00 63.56 77 ASP A N 1
ATOM 643 C CA . ASP A 1 77 ? 9.935 4.696 13.735 1.00 63.56 77 ASP A CA 1
ATOM 644 C C . ASP A 1 77 ? 11.474 4.713 13.851 1.00 63.56 77 ASP A C 1
ATOM 646 O O . ASP A 1 77 ? 12.098 5.746 13.585 1.00 63.56 77 ASP A O 1
ATOM 650 N N . MET A 1 78 ? 12.099 3.578 14.187 1.00 60.38 78 MET A N 1
ATOM 651 C CA . MET A 1 78 ? 13.549 3.475 14.394 1.00 60.38 78 MET A CA 1
ATOM 652 C C . MET A 1 78 ? 14.340 3.313 13.088 1.00 60.38 78 MET A C 1
ATOM 654 O O . MET A 1 78 ? 15.492 3.743 13.003 1.00 60.38 78 MET A O 1
ATOM 658 N N . ASP A 1 79 ? 13.725 2.782 12.031 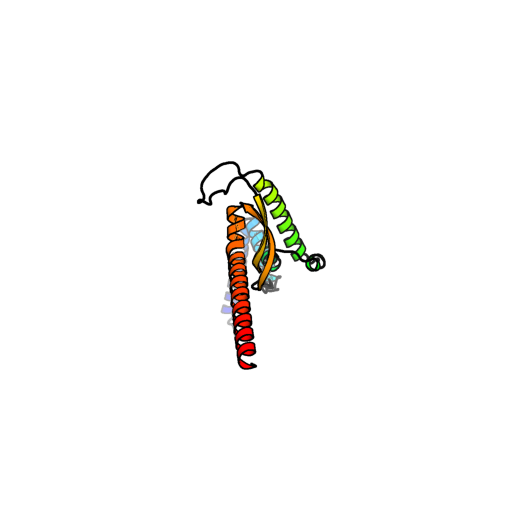1.00 59.72 79 ASP A N 1
ATOM 659 C CA . ASP A 1 79 ? 14.417 2.479 10.779 1.00 59.72 79 ASP A CA 1
ATOM 660 C C . ASP A 1 79 ? 14.128 3.515 9.684 1.00 59.72 79 ASP A C 1
ATOM 662 O O . ASP A 1 79 ? 13.239 3.382 8.838 1.00 59.72 79 ASP A O 1
ATOM 666 N N . SER A 1 80 ? 14.957 4.553 9.662 1.00 66.75 80 SER A N 1
ATOM 667 C CA . SER A 1 80 ? 14.898 5.668 8.713 1.00 66.75 80 SER A CA 1
ATOM 668 C C . SER A 1 80 ? 15.452 5.345 7.311 1.00 66.75 80 SER A C 1
ATOM 670 O O . SER A 1 80 ? 16.265 6.101 6.770 1.00 66.75 80 SER A O 1
ATOM 672 N N . THR A 1 81 ? 15.016 4.256 6.676 1.00 77.94 81 THR A N 1
ATOM 673 C CA . THR A 1 81 ? 15.247 4.098 5.231 1.00 77.94 81 THR A CA 1
ATOM 674 C C . THR A 1 81 ? 14.419 5.136 4.464 1.00 77.94 81 THR A C 1
ATOM 676 O O . THR A 1 81 ? 13.319 5.519 4.872 1.00 77.94 81 THR A O 1
ATOM 679 N N . TRP A 1 82 ? 14.952 5.648 3.353 1.00 82.00 82 TRP A N 1
ATOM 680 C CA . TRP A 1 82 ? 14.280 6.683 2.554 1.00 82.00 82 TRP A CA 1
ATOM 681 C C . TRP A 1 82 ? 12.885 6.236 2.063 1.00 82.00 82 TRP A C 1
ATOM 683 O O . TRP A 1 82 ? 11.963 7.047 2.016 1.00 82.00 82 TRP A O 1
ATOM 693 N N . GLU A 1 83 ? 12.710 4.937 1.805 1.00 81.38 83 GLU A N 1
ATOM 694 C CA . GLU A 1 83 ? 11.444 4.293 1.431 1.00 81.38 83 GLU A CA 1
ATOM 695 C C . GLU A 1 83 ? 10.364 4.435 2.516 1.00 81.38 83 GLU A C 1
ATOM 697 O O . GLU A 1 83 ? 9.230 4.822 2.234 1.00 81.38 83 GLU A O 1
ATOM 702 N N . ARG A 1 84 ? 10.720 4.202 3.786 1.00 77.94 84 ARG A N 1
ATOM 703 C CA . ARG A 1 84 ? 9.794 4.338 4.922 1.00 77.94 84 ARG A CA 1
ATOM 704 C C . ARG A 1 84 ? 9.412 5.796 5.180 1.00 77.94 84 ARG A C 1
ATOM 706 O O . ARG A 1 84 ? 8.267 6.082 5.527 1.00 77.94 84 ARG A O 1
ATOM 713 N N . ARG A 1 85 ? 10.331 6.741 4.933 1.00 83.69 85 ARG A N 1
ATOM 714 C CA . ARG A 1 85 ? 10.038 8.189 4.989 1.00 83.69 85 ARG A CA 1
ATOM 715 C C . ARG A 1 85 ? 9.035 8.611 3.916 1.00 83.69 85 ARG A C 1
ATOM 717 O O . ARG A 1 85 ? 8.139 9.398 4.217 1.00 83.69 85 ARG A O 1
ATOM 724 N N . LEU A 1 86 ? 9.156 8.066 2.703 1.00 83.56 86 LEU A N 1
ATOM 725 C CA . LEU A 1 86 ? 8.196 8.294 1.622 1.00 83.56 86 LEU A CA 1
ATOM 726 C C . LEU A 1 86 ? 6.797 7.800 2.015 1.00 83.56 86 LEU A C 1
ATOM 728 O O . LEU A 1 86 ? 5.836 8.560 1.914 1.00 83.56 86 LEU A O 1
ATOM 732 N N . VAL A 1 87 ? 6.690 6.571 2.533 1.00 83.38 87 VAL A N 1
ATOM 733 C CA . VAL A 1 87 ? 5.418 5.988 3.001 1.00 83.38 87 VAL A CA 1
ATOM 734 C C . VAL A 1 87 ? 4.792 6.824 4.120 1.00 83.38 87 VAL A C 1
ATOM 736 O O . VAL A 1 87 ? 3.618 7.183 4.032 1.00 83.38 87 VAL A O 1
ATOM 739 N N . LYS A 1 88 ? 5.574 7.191 5.145 1.00 83.00 88 LYS A N 1
ATOM 740 C CA . LYS A 1 88 ? 5.110 8.011 6.277 1.00 83.00 88 LYS A CA 1
ATOM 741 C C . LYS A 1 88 ? 4.574 9.364 5.810 1.00 83.00 88 LYS A C 1
ATOM 743 O O . LYS A 1 88 ? 3.471 9.752 6.191 1.00 83.00 88 LYS A O 1
ATOM 748 N N . HIS A 1 89 ? 5.313 10.043 4.931 1.00 84.19 89 HIS A N 1
ATOM 749 C CA . HIS A 1 89 ? 4.886 11.313 4.349 1.00 84.19 89 HIS A CA 1
ATOM 750 C C . HIS A 1 89 ? 3.597 11.175 3.531 1.00 84.19 89 HIS A C 1
ATOM 752 O O . HIS A 1 89 ? 2.729 12.044 3.593 1.00 84.19 89 HIS A O 1
ATOM 758 N N . TRP A 1 90 ? 3.450 10.080 2.781 1.00 81.69 90 TRP A N 1
ATOM 759 C CA . TRP A 1 90 ? 2.261 9.820 1.973 1.00 81.69 90 TRP A CA 1
ATOM 760 C C . TRP A 1 90 ? 1.013 9.612 2.841 1.00 81.69 90 TRP A C 1
ATOM 762 O O . TRP A 1 90 ? -0.007 10.258 2.604 1.00 81.69 90 TRP A O 1
ATOM 772 N N . ILE A 1 91 ? 1.119 8.801 3.900 1.00 79.00 91 ILE A N 1
ATOM 773 C CA . ILE A 1 91 ? 0.045 8.587 4.886 1.00 79.00 91 ILE A CA 1
ATOM 774 C C . ILE A 1 91 ? -0.330 9.906 5.575 1.00 79.00 91 ILE A C 1
ATOM 776 O O . ILE A 1 91 ? -1.509 10.225 5.727 1.00 79.00 91 ILE A O 1
ATOM 780 N N . GLU A 1 92 ? 0.656 10.709 5.975 1.00 77.62 92 GLU A N 1
ATOM 781 C CA . GLU A 1 92 ? 0.416 12.014 6.598 1.00 77.62 92 GLU A CA 1
ATOM 782 C C . GLU A 1 92 ? -0.285 12.992 5.640 1.00 77.62 92 GLU A C 1
ATOM 784 O O . GLU A 1 92 ? -1.252 13.660 6.017 1.00 77.62 92 GLU A O 1
ATOM 789 N N . MET A 1 93 ? 0.150 13.039 4.377 1.00 76.44 93 MET A N 1
ATOM 790 C CA . MET A 1 93 ? -0.494 13.820 3.319 1.00 76.44 93 MET A CA 1
ATOM 791 C C . MET A 1 93 ? -1.943 13.387 3.084 1.00 76.44 93 MET A C 1
ATOM 793 O O . MET A 1 93 ? -2.820 14.235 2.908 1.00 76.44 93 MET A O 1
ATOM 797 N N . GLU A 1 94 ? -2.216 12.085 3.090 1.00 71.38 94 GLU A N 1
ATOM 798 C CA . GLU A 1 94 ? -3.561 11.550 2.897 1.00 71.38 94 GLU A CA 1
ATOM 799 C C . GLU A 1 94 ? -4.474 11.840 4.095 1.00 71.38 94 GLU A C 1
ATOM 801 O O . GLU A 1 94 ? -5.611 12.272 3.907 1.00 71.38 94 GLU A O 1
ATOM 806 N N . ASN A 1 95 ? -3.956 11.746 5.322 1.00 68.56 95 ASN A N 1
ATOM 807 C CA . ASN A 1 95 ? -4.677 12.142 6.534 1.00 68.56 95 ASN A CA 1
ATOM 808 C C . ASN A 1 95 ? -5.029 13.638 6.543 1.00 68.56 95 ASN A C 1
ATOM 810 O O . ASN A 1 95 ? -6.143 14.008 6.918 1.00 68.56 95 ASN A O 1
ATOM 814 N N . ARG A 1 96 ? -4.120 14.508 6.078 1.00 66.62 96 ARG A N 1
ATOM 815 C CA . ARG A 1 96 ? -4.393 15.950 5.931 1.00 66.62 96 ARG A CA 1
ATOM 816 C C . ARG A 1 96 ? -5.489 16.219 4.900 1.00 66.62 96 ARG A C 1
ATOM 818 O O . ARG A 1 96 ? -6.405 16.984 5.184 1.00 66.62 96 ARG A O 1
ATOM 825 N N . LYS A 1 97 ? -5.453 15.543 3.747 1.00 64.06 97 LYS A N 1
ATOM 826 C CA . LYS A 1 97 ? -6.511 15.643 2.722 1.00 64.06 97 LYS A CA 1
ATOM 827 C C . LYS A 1 97 ? -7.851 15.092 3.221 1.00 64.06 97 LYS A C 1
ATOM 829 O O . LYS A 1 97 ? -8.896 15.674 2.941 1.00 64.06 97 LYS A O 1
ATOM 834 N N . GLY A 1 98 ? -7.832 14.003 3.990 1.00 47.94 98 GLY A N 1
ATOM 835 C CA . GLY A 1 98 ? -9.013 13.433 4.638 1.00 47.94 98 GLY A CA 1
ATOM 836 C C . GLY A 1 98 ? -9.654 14.388 5.649 1.00 47.94 98 GLY A C 1
ATOM 837 O O . GLY A 1 98 ? -10.880 14.462 5.716 1.00 47.94 98 GLY A O 1
ATOM 838 N N . GLY A 1 99 ? -8.849 15.172 6.372 1.00 47.28 99 GLY A N 1
ATOM 839 C CA . GLY A 1 99 ? -9.322 16.203 7.304 1.00 47.28 99 GLY A CA 1
ATOM 840 C C . GLY A 1 99 ? -10.187 17.285 6.646 1.00 47.28 99 GLY A C 1
ATOM 841 O O . GLY A 1 99 ? -11.203 17.683 7.218 1.00 47.28 99 GLY A O 1
ATOM 842 N N . ASP A 1 100 ? -9.855 17.683 5.415 1.00 42.94 100 ASP A N 1
ATOM 843 C CA . ASP A 1 100 ? -10.624 18.672 4.645 1.00 42.94 100 ASP A CA 1
ATOM 844 C C . ASP A 1 100 ? -11.859 18.057 3.955 1.00 42.94 100 ASP A C 1
ATOM 846 O O . ASP A 1 100 ? -12.899 18.708 3.808 1.00 42.94 100 ASP A O 1
ATOM 850 N N . ILE A 1 101 ? -11.798 16.771 3.587 1.00 32.47 101 ILE A N 1
ATOM 851 C CA . ILE A 1 101 ? -12.926 16.032 2.989 1.00 32.47 101 ILE A CA 1
ATOM 852 C C . ILE A 1 101 ? -14.072 15.841 3.997 1.00 32.47 101 ILE A C 1
ATOM 854 O O . ILE A 1 101 ? -15.243 15.939 3.617 1.00 32.47 101 ILE A O 1
ATOM 858 N N . TRP A 1 102 ? -13.772 15.668 5.290 1.00 32.66 102 TRP A N 1
ATOM 859 C CA . TRP A 1 102 ? -14.801 15.588 6.340 1.00 32.66 102 TRP A CA 1
ATOM 860 C C . TRP A 1 102 ? -15.530 16.915 6.603 1.00 32.66 102 TRP A C 1
ATOM 862 O O . TRP A 1 102 ? -16.627 16.897 7.163 1.00 32.66 102 TRP A O 1
ATOM 872 N N . GLN A 1 103 ? -14.988 18.058 6.163 1.00 36.00 103 GLN A N 1
ATOM 873 C CA . GLN A 1 103 ? -15.675 19.353 6.265 1.00 36.00 103 GLN A CA 1
ATOM 874 C C . GLN A 1 103 ? -16.456 19.738 4.999 1.00 36.00 103 GLN A C 1
ATOM 876 O O . GLN A 1 103 ? -17.331 20.604 5.057 1.00 36.00 103 GLN A O 1
ATOM 881 N N . ARG A 1 104 ? -16.220 19.069 3.860 1.00 32.28 104 ARG A N 1
ATOM 882 C CA . ARG A 1 104 ? -16.830 19.421 2.568 1.00 32.28 104 ARG A CA 1
ATOM 883 C C . ARG A 1 104 ? -17.529 18.240 1.896 1.00 32.28 104 ARG A C 1
ATOM 885 O O . ARG A 1 104 ? -17.291 17.928 0.739 1.00 32.28 104 ARG A O 1
ATOM 892 N N . SER A 1 105 ? -18.459 17.614 2.608 1.00 29.97 105 SER A N 1
ATOM 893 C CA . SER A 1 105 ? -19.501 16.773 2.004 1.00 29.97 105 SER A CA 1
ATOM 894 C C . SER A 1 105 ? -20.861 17.158 2.571 1.00 29.97 105 SER A C 1
ATOM 896 O O . SER A 1 105 ? -21.425 16.505 3.445 1.00 29.97 105 SER A O 1
ATOM 898 N N . ARG A 1 106 ? -21.386 18.278 2.067 1.00 37.47 106 ARG A N 1
ATOM 89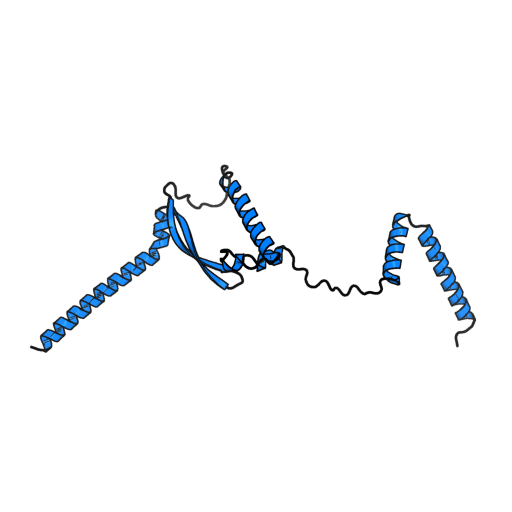9 C CA . ARG A 1 106 ? -22.788 18.667 2.220 1.00 37.47 106 ARG A CA 1
ATOM 900 C C . ARG A 1 106 ? -23.339 19.119 0.867 1.00 37.47 106 ARG A C 1
ATOM 902 O O . ARG A 1 106 ? -23.629 20.291 0.687 1.00 37.47 106 ARG A O 1
ATOM 909 N N . VAL A 1 107 ? -23.477 18.186 -0.076 1.00 32.19 107 VAL A N 1
ATOM 910 C CA . VAL A 1 107 ? -24.485 18.256 -1.153 1.00 32.19 107 VAL A CA 1
ATOM 911 C C . VAL A 1 107 ? -24.860 16.828 -1.583 1.00 32.19 107 VAL A C 1
ATOM 913 O O . VAL A 1 107 ? -23.987 15.958 -1.574 1.00 32.19 107 VAL A O 1
ATOM 916 N N . PRO A 1 108 ? -26.137 16.545 -1.906 1.00 42.12 108 PRO A N 1
ATOM 917 C CA . PRO A 1 108 ? -26.648 15.192 -2.024 1.00 42.12 108 PRO A CA 1
ATOM 918 C C . PRO A 1 108 ? -26.733 14.765 -3.491 1.00 42.12 108 PRO A C 1
ATOM 920 O O . PRO A 1 108 ? -27.579 15.263 -4.229 1.00 42.12 108 PRO A O 1
ATOM 923 N N . HIS A 1 109 ? -25.942 13.776 -3.906 1.00 32.22 109 HIS A N 1
ATOM 924 C CA . HIS A 1 109 ? -26.387 12.912 -4.996 1.00 32.22 109 HIS A CA 1
ATOM 925 C C . HIS A 1 109 ? -25.731 11.530 -4.972 1.00 32.22 109 HIS A C 1
ATOM 927 O O . HIS A 1 109 ? -24.519 11.394 -5.058 1.00 32.22 109 HIS A O 1
ATOM 933 N N . GLN A 1 110 ? -26.612 10.533 -4.868 1.00 39.72 110 GLN A N 1
ATOM 934 C CA . GLN A 1 110 ? -26.496 9.166 -5.371 1.00 39.72 110 GLN A CA 1
ATOM 935 C C . GLN A 1 110 ? -25.241 8.358 -5.018 1.00 39.72 110 GLN A C 1
ATOM 937 O O . GLN A 1 110 ? -24.305 8.277 -5.797 1.00 39.72 110 GLN A O 1
ATOM 942 N N . LEU A 1 111 ? -25.336 7.582 -3.932 1.00 33.47 111 LEU A N 1
ATOM 943 C CA . LEU A 1 111 ? -24.954 6.163 -3.939 1.00 33.47 111 LEU A CA 1
ATOM 944 C C . LEU A 1 111 ? -25.613 5.427 -2.756 1.00 33.47 111 LEU A C 1
ATOM 946 O O . LEU A 1 111 ? -25.385 5.741 -1.594 1.00 33.47 111 LEU A O 1
ATOM 950 N N . ARG A 1 112 ? -26.493 4.480 -3.111 1.00 32.94 112 ARG A N 1
ATOM 951 C CA . ARG A 1 112 ? -27.041 3.347 -2.335 1.00 32.94 112 ARG A CA 1
ATOM 952 C C . ARG A 1 112 ? -27.060 3.458 -0.798 1.00 32.94 112 ARG A C 1
ATOM 954 O O . ARG A 1 112 ? -26.110 3.109 -0.109 1.00 32.94 112 ARG A O 1
ATOM 961 N N . SER A 1 113 ? -28.243 3.812 -0.298 1.00 37.75 113 SER A N 1
ATOM 962 C CA . SER A 1 113 ? -28.894 3.334 0.935 1.00 37.75 113 SER A CA 1
ATOM 963 C C . SER A 1 113 ? -28.055 2.480 1.908 1.00 37.75 113 SER A C 1
ATOM 965 O O . SER A 1 113 ? -28.200 1.257 1.959 1.00 37.75 113 SER A O 1
ATOM 967 N N . LEU A 1 114 ? -27.295 3.129 2.788 1.00 47.19 114 LEU A N 1
ATOM 968 C CA . LEU A 1 114 ? -27.218 2.689 4.180 1.00 47.19 114 LEU A CA 1
ATOM 969 C C . LEU A 1 114 ? -28.027 3.686 5.012 1.00 47.19 114 LEU A C 1
ATOM 971 O O . LEU A 1 114 ? -27.794 4.890 4.891 1.00 47.19 114 LEU A O 1
ATOM 975 N N . PRO A 1 115 ? -28.998 3.235 5.826 1.00 48.44 115 PRO A N 1
ATOM 976 C CA . PRO A 1 115 ? -29.763 4.150 6.651 1.00 48.44 115 PRO A CA 1
ATOM 977 C C . PRO A 1 115 ? -28.796 4.810 7.634 1.00 48.44 115 PRO A C 1
ATOM 979 O O . PRO A 1 115 ? -28.245 4.141 8.5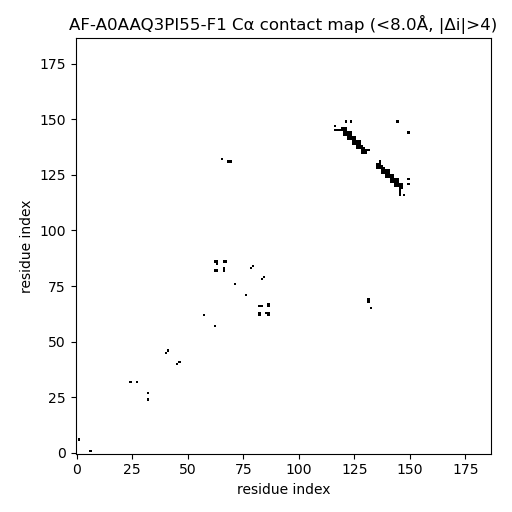12 1.00 48.44 115 PRO A O 1
ATOM 982 N N . LEU A 1 116 ? -28.582 6.121 7.467 1.00 50.72 116 LEU A N 1
ATOM 983 C CA . LEU A 1 116 ? -27.950 6.970 8.468 1.00 50.72 116 LEU A CA 1
ATOM 984 C C . LEU A 1 116 ? -28.734 6.787 9.769 1.00 50.72 116 LEU A C 1
ATOM 986 O O . LEU A 1 116 ? -29.822 7.329 9.954 1.00 50.72 116 LEU A O 1
ATOM 990 N N . CYS A 1 117 ? -28.198 5.959 10.657 1.00 57.12 117 CYS A N 1
ATOM 991 C CA . CYS A 1 117 ? -28.772 5.698 11.962 1.00 57.12 117 CYS A CA 1
ATOM 992 C C . CYS A 1 117 ? -28.561 6.957 12.809 1.00 57.12 117 CYS A C 1
ATOM 994 O O . CYS A 1 117 ? -27.481 7.175 13.360 1.00 57.12 117 CYS A O 1
ATOM 996 N N . SER A 1 118 ? -29.561 7.837 12.822 1.00 59.91 118 SER A N 1
ATOM 997 C CA . SER A 1 118 ? -29.402 9.186 13.342 1.00 59.91 118 SER A CA 1
ATOM 998 C C . SER A 1 118 ? -29.267 9.216 14.870 1.00 59.91 118 SER A C 1
ATOM 1000 O O . SER A 1 118 ? -29.958 8.526 15.622 1.00 59.91 118 SER A O 1
ATOM 1002 N N . THR A 1 119 ? -28.417 10.142 15.316 1.00 59.59 119 THR A N 1
ATOM 1003 C CA . THR A 1 119 ? -28.538 10.950 16.547 1.00 59.59 119 THR A CA 1
ATOM 1004 C C . THR A 1 119 ? -28.086 10.424 17.911 1.00 59.59 119 THR A C 1
ATOM 1006 O O . THR A 1 119 ? -28.214 11.165 18.876 1.00 59.59 119 THR A O 1
ATOM 1009 N N . ARG A 1 120 ? -27.422 9.269 18.050 1.00 57.09 120 ARG A N 1
ATOM 1010 C CA . ARG A 1 120 ? -26.629 9.002 19.277 1.00 57.09 120 ARG A CA 1
ATOM 1011 C C . ARG A 1 120 ? -25.449 8.078 18.997 1.00 57.09 120 ARG A C 1
ATOM 1013 O O . ARG A 1 120 ? -25.632 6.881 18.782 1.00 57.09 120 ARG A O 1
ATOM 1020 N N . ALA A 1 121 ? -24.263 8.675 18.974 1.00 62.72 121 ALA A N 1
ATOM 1021 C CA . ALA A 1 121 ? -22.975 8.037 18.755 1.00 62.72 121 ALA A CA 1
ATOM 1022 C C . ALA A 1 121 ? -22.462 7.407 20.058 1.00 62.72 121 ALA A C 1
ATOM 1024 O O . ALA A 1 121 ? -22.317 8.096 21.064 1.00 62.72 121 ALA A O 1
ATOM 1025 N N . TRP A 1 122 ? -22.190 6.104 20.036 1.00 64.69 122 TRP A N 1
ATOM 1026 C CA . TRP A 1 122 ? -21.554 5.370 21.128 1.00 64.69 122 TRP A CA 1
ATOM 1027 C C . TRP A 1 122 ? -20.188 4.881 20.658 1.00 64.69 122 TRP A C 1
ATOM 1029 O O . TRP A 1 122 ? -20.069 4.331 19.562 1.00 64.69 122 TRP A O 1
ATOM 1039 N N . LEU A 1 123 ? -19.166 5.064 21.491 1.00 74.00 123 LEU A N 1
ATOM 1040 C CA . LEU A 1 123 ? -17.842 4.499 21.252 1.00 74.00 123 LEU A CA 1
ATOM 1041 C C . LEU A 1 123 ? -17.839 3.020 21.642 1.00 74.00 123 LEU A C 1
ATOM 1043 O O . LEU A 1 123 ? -18.162 2.662 22.775 1.00 74.00 123 LEU A O 1
ATOM 1047 N N . LYS A 1 124 ? -17.474 2.157 20.695 1.00 79.69 124 LYS A N 1
ATOM 1048 C CA . LYS A 1 124 ? -17.347 0.709 20.884 1.00 79.69 124 LYS A CA 1
ATOM 1049 C C . LYS A 1 124 ? -15.981 0.240 20.428 1.00 79.69 124 LYS A C 1
ATOM 1051 O O . LYS A 1 124 ? -15.542 0.555 19.328 1.00 79.69 124 LYS A O 1
ATOM 1056 N N . THR A 1 125 ? -15.356 -0.573 21.261 1.00 83.81 125 THR A N 1
ATOM 1057 C CA . THR A 1 125 ? -14.080 -1.205 20.952 1.00 83.81 125 THR A CA 1
ATOM 1058 C C . THR A 1 125 ? -14.325 -2.554 20.274 1.00 83.81 125 THR A C 1
ATOM 1060 O O . THR A 1 125 ? -15.047 -3.395 20.818 1.00 83.81 125 THR A O 1
ATOM 1063 N N . VAL A 1 126 ? -13.762 -2.759 19.082 1.00 86.00 126 VAL A N 1
ATOM 1064 C CA . VAL A 1 126 ? -13.952 -3.971 18.269 1.00 86.00 126 VAL A CA 1
ATOM 1065 C C . VAL A 1 126 ? -12.598 -4.501 17.800 1.00 86.00 126 VAL A C 1
ATOM 1067 O O . VAL A 1 126 ? -11.731 -3.722 17.413 1.00 86.00 126 VAL A O 1
ATOM 1070 N N . ASN A 1 127 ? -12.427 -5.827 17.823 1.00 87.56 127 ASN A N 1
ATOM 1071 C CA . ASN A 1 127 ? -11.292 -6.492 17.179 1.00 87.56 127 ASN A CA 1
ATOM 1072 C C . ASN A 1 127 ? -11.545 -6.510 15.670 1.00 87.56 127 ASN A C 1
ATOM 1074 O O . ASN A 1 127 ? -12.459 -7.189 15.201 1.00 87.56 127 ASN A O 1
ATOM 1078 N N . PHE A 1 128 ? -10.752 -5.746 14.939 1.00 86.75 128 PHE A N 1
ATOM 1079 C CA . PHE A 1 128 ? -10.771 -5.636 13.494 1.00 86.75 128 PHE A CA 1
ATOM 1080 C C . PHE A 1 128 ? -9.656 -6.505 12.911 1.00 86.75 128 PHE A C 1
ATOM 1082 O O . PHE A 1 128 ? -8.487 -6.294 13.218 1.00 86.75 128 PHE A O 1
ATOM 1089 N N . SER A 1 129 ? -10.017 -7.499 12.102 1.00 88.44 129 SER A N 1
ATOM 1090 C CA . SER A 1 129 ? -9.065 -8.329 11.359 1.00 88.44 129 SER A CA 1
ATOM 1091 C C . SER A 1 129 ? -8.834 -7.753 9.966 1.00 88.44 129 SER A C 1
ATOM 1093 O O . SER A 1 129 ? -9.803 -7.387 9.297 1.00 88.44 129 SER A O 1
ATOM 1095 N N . TYR A 1 130 ? -7.588 -7.720 9.511 1.00 84.69 130 TYR A N 1
ATOM 1096 C CA . TYR A 1 130 ? -7.213 -7.214 8.193 1.00 84.69 130 TYR A CA 1
ATOM 1097 C C . TYR A 1 130 ? -6.006 -7.975 7.627 1.00 84.69 130 TYR A C 1
ATOM 1099 O O . TYR A 1 130 ? -5.334 -8.707 8.350 1.00 84.69 130 TYR A O 1
ATOM 1107 N N . VAL A 1 131 ? -5.739 -7.805 6.329 1.00 82.25 131 VAL A N 1
ATOM 1108 C CA . VAL A 1 131 ? -4.615 -8.455 5.637 1.00 82.25 131 VAL A CA 1
ATOM 1109 C C . VAL A 1 131 ? -3.584 -7.411 5.239 1.00 82.25 131 VAL A C 1
ATOM 1111 O O . VAL A 1 131 ? -3.914 -6.467 4.527 1.00 82.25 131 VAL A O 1
ATOM 1114 N N . GLU A 1 132 ? -2.342 -7.595 5.669 1.00 80.06 132 GLU A N 1
ATOM 1115 C CA . GLU A 1 132 ? -1.185 -6.773 5.296 1.00 80.06 132 GLU A CA 1
ATOM 1116 C C . GLU A 1 132 ? -0.100 -7.685 4.734 1.00 80.06 132 GLU A C 1
ATOM 1118 O O . GLU A 1 132 ? 0.246 -8.670 5.376 1.00 80.06 132 GLU A O 1
ATOM 1123 N N . ALA A 1 133 ? 0.434 -7.376 3.548 1.00 75.44 133 ALA A N 1
ATOM 1124 C CA . ALA A 1 133 ? 1.521 -8.143 2.923 1.00 75.44 133 ALA A CA 1
ATOM 1125 C C . ALA A 1 133 ? 1.290 -9.677 2.858 1.00 75.44 133 ALA A C 1
ATOM 1127 O O . ALA A 1 133 ? 2.234 -10.457 2.856 1.00 75.44 133 ALA A O 1
ATOM 1128 N N . GLY A 1 134 ? 0.027 -10.118 2.788 1.00 80.06 134 GLY A N 1
ATOM 1129 C CA . GLY A 1 134 ? -0.350 -11.539 2.768 1.00 80.06 134 GLY A CA 1
ATOM 1130 C C . GLY A 1 134 ? -0.558 -12.177 4.149 1.00 80.06 134 GLY A C 1
ATOM 1131 O O . GLY A 1 134 ? -1.050 -13.301 4.220 1.00 80.06 134 GLY A O 1
ATOM 1132 N N . GLU A 1 135 ? -0.277 -11.462 5.238 1.00 83.38 135 GLU A N 1
ATOM 1133 C CA . GLU A 1 135 ? -0.475 -11.925 6.613 1.00 83.38 135 GLU A CA 1
ATOM 1134 C C . GLU A 1 135 ? -1.796 -11.413 7.205 1.00 83.38 135 GLU A C 1
ATOM 1136 O O . GLU A 1 135 ? -2.174 -10.252 7.030 1.00 83.38 135 GLU A O 1
ATOM 1141 N N . GLN A 1 136 ? -2.499 -12.278 7.944 1.00 86.69 136 GLN A N 1
ATOM 1142 C CA . GLN A 1 136 ? -3.700 -11.911 8.700 1.00 86.69 136 GLN A CA 1
ATOM 1143 C C . GLN A 1 136 ? -3.291 -11.268 10.027 1.00 86.69 136 GLN A C 1
ATOM 1145 O O . GLN A 1 136 ? -2.685 -11.919 10.877 1.00 86.69 136 GLN A O 1
ATOM 1150 N N . LYS A 1 137 ? -3.667 -10.008 10.232 1.00 86.88 137 LYS A N 1
ATOM 1151 C CA . LYS A 1 137 ? -3.407 -9.254 11.462 1.00 86.88 137 LYS A CA 1
ATOM 1152 C C . LYS A 1 137 ? -4.718 -8.830 12.116 1.00 86.88 137 LYS A C 1
ATOM 1154 O O . LYS A 1 137 ? -5.780 -8.811 11.491 1.00 86.88 137 LYS A O 1
ATOM 1159 N N . GLN A 1 138 ? -4.659 -8.522 13.408 1.00 87.56 138 GLN A N 1
ATOM 1160 C CA . GLN A 1 138 ? -5.807 -8.057 14.181 1.00 87.56 138 GLN A CA 1
ATOM 1161 C C . GLN A 1 138 ? -5.438 -6.803 14.963 1.00 87.56 138 GLN A C 1
ATOM 1163 O O . GLN A 1 138 ? -4.358 -6.717 15.536 1.00 87.56 138 GLN A O 1
ATOM 1168 N N . ALA A 1 139 ? -6.366 -5.854 15.026 1.00 86.56 139 ALA A N 1
ATOM 1169 C CA . ALA A 1 139 ? -6.208 -4.616 15.766 1.00 86.56 139 ALA A CA 1
ATOM 1170 C C . ALA A 1 139 ? -7.463 -4.262 16.548 1.00 86.56 139 ALA A C 1
ATOM 1172 O O . ALA A 1 139 ? -8.588 -4.524 16.128 1.00 86.56 139 ALA A O 1
ATOM 1173 N N . LEU A 1 140 ? -7.270 -3.624 17.695 1.00 87.50 140 LEU A N 1
ATOM 1174 C CA . LEU A 1 140 ? -8.362 -3.155 18.524 1.00 87.50 140 LEU A CA 1
ATOM 1175 C C . LEU A 1 140 ? -8.706 -1.709 18.146 1.00 87.50 140 LEU A C 1
ATOM 1177 O O . LEU A 1 140 ? -7.960 -0.786 18.458 1.00 87.50 140 LEU A O 1
ATOM 1181 N N . VAL A 1 141 ? -9.844 -1.507 17.481 1.00 86.25 141 VAL A N 1
ATOM 1182 C CA . VAL A 1 141 ? -10.255 -0.194 16.959 1.00 86.25 141 VAL A CA 1
ATOM 1183 C C . VAL A 1 141 ? -11.443 0.346 17.750 1.00 86.25 141 VAL A C 1
ATOM 1185 O O . VAL A 1 141 ? -12.361 -0.395 18.113 1.00 86.25 141 VAL A O 1
ATOM 1188 N N . LYS A 1 142 ? -11.443 1.659 18.009 1.00 85.56 142 LYS A N 1
ATOM 1189 C CA . LYS A 1 142 ? -12.589 2.378 18.579 1.00 85.56 142 LYS A CA 1
ATOM 1190 C C . LYS A 1 142 ? -13.468 2.891 17.441 1.00 85.56 142 LYS A C 1
ATOM 1192 O O . LYS A 1 142 ? -13.067 3.774 16.693 1.00 85.56 142 LYS A O 1
ATOM 1197 N N . LEU A 1 143 ? -14.669 2.338 17.319 1.00 82.81 143 LEU A N 1
ATOM 1198 C CA . LEU A 1 143 ? -15.653 2.717 16.311 1.00 82.81 143 LEU A CA 1
ATOM 1199 C C . LEU A 1 143 ? -16.752 3.564 16.945 1.00 82.81 143 LEU A C 1
ATOM 1201 O O . LEU A 1 143 ? -17.212 3.283 18.055 1.00 82.81 143 LEU A O 1
ATOM 1205 N N . VAL A 1 144 ? -17.212 4.571 16.209 1.00 83.81 144 VAL A N 1
ATOM 1206 C CA . VAL A 1 144 ? -18.408 5.333 16.560 1.00 83.81 144 VAL A CA 1
ATOM 1207 C C . VAL A 1 144 ? -19.605 4.681 15.876 1.00 83.81 144 VAL A C 1
ATOM 1209 O O . VAL A 1 144 ? -19.710 4.687 14.653 1.00 83.81 144 VAL A O 1
ATOM 1212 N N . ALA A 1 145 ? -20.510 4.102 16.661 1.00 82.38 145 ALA A N 1
ATOM 1213 C CA . ALA A 1 145 ? -21.689 3.410 16.149 1.00 82.38 145 ALA A CA 1
ATOM 1214 C C . ALA A 1 145 ? -22.967 3.925 16.818 1.00 82.38 145 ALA A C 1
ATOM 1216 O O . ALA A 1 145 ? -22.969 4.287 17.995 1.00 82.38 145 ALA A O 1
ATOM 1217 N N . CYS A 1 146 ? -24.087 3.926 16.090 1.00 84.25 146 CYS A N 1
ATOM 1218 C CA . CYS A 1 146 ? -25.379 4.177 16.725 1.00 84.25 146 CYS A CA 1
ATOM 1219 C C . CYS A 1 146 ? -25.754 3.024 17.668 1.00 84.25 146 CYS A C 1
ATOM 1221 O O . CYS A 1 146 ? -25.290 1.898 17.480 1.00 84.25 146 CYS A O 1
ATOM 1223 N N . LYS A 1 147 ? -26.649 3.269 18.634 1.00 81.38 147 LYS A N 1
ATOM 1224 C CA . LYS A 1 147 ? -27.067 2.267 19.636 1.00 81.38 147 LYS A CA 1
ATOM 1225 C C . LYS A 1 147 ? -27.451 0.913 19.012 1.00 81.38 147 LYS A C 1
ATOM 1227 O O . LYS A 1 147 ? -26.903 -0.117 19.389 1.00 81.38 147 LYS A O 1
ATOM 1232 N N . ARG A 1 148 ? -28.299 0.934 17.977 1.00 82.25 148 ARG A N 1
ATOM 1233 C CA . ARG A 1 148 ? -28.737 -0.277 17.256 1.00 82.25 148 ARG A CA 1
ATOM 1234 C C . ARG A 1 148 ? -27.567 -1.040 16.623 1.00 82.25 148 ARG A C 1
ATOM 1236 O O . ARG A 1 148 ? -27.548 -2.266 16.639 1.00 82.25 148 ARG A O 1
ATOM 1243 N N . CYS A 1 149 ? -26.590 -0.335 16.054 1.00 82.81 149 CYS A N 1
ATOM 1244 C CA . CYS A 1 149 ? -25.415 -0.960 15.441 1.00 82.81 149 CYS A CA 1
ATOM 1245 C C . CYS A 1 149 ? -24.431 -1.485 16.497 1.00 82.81 149 CYS A C 1
ATOM 1247 O O . CYS A 1 149 ? -23.888 -2.573 16.338 1.00 82.81 149 CYS A O 1
ATOM 1249 N N . ALA A 1 150 ? -24.246 -0.759 17.599 1.00 84.12 150 ALA A N 1
ATOM 1250 C CA . ALA A 1 150 ? -23.405 -1.166 18.724 1.00 84.12 150 ALA A CA 1
ATOM 1251 C C . ALA A 1 150 ? -23.904 -2.449 19.418 1.00 84.12 150 ALA A C 1
ATOM 1253 O O . ALA A 1 150 ? -23.093 -3.252 19.895 1.00 84.12 150 ALA A O 1
ATOM 1254 N N . GLU A 1 151 ? -25.224 -2.637 19.471 1.00 83.12 151 GLU A N 1
ATOM 1255 C CA . GLU A 1 151 ? -25.879 -3.860 19.947 1.00 83.12 151 GLU A CA 1
ATOM 1256 C C . GLU A 1 151 ? -25.672 -5.014 18.960 1.00 83.12 151 GLU A C 1
ATOM 1258 O O . GLU A 1 151 ? -25.204 -6.078 19.357 1.00 83.12 151 GLU A O 1
ATOM 1263 N N . LYS A 1 152 ? -25.887 -4.792 17.655 1.00 85.62 152 LYS A N 1
ATOM 1264 C CA . LYS A 1 152 ? -25.632 -5.810 16.616 1.00 85.62 152 LYS A CA 1
ATOM 1265 C C . LYS A 1 152 ? -24.188 -6.313 16.612 1.00 85.62 152 LYS A C 1
ATOM 1267 O O . LYS A 1 152 ? -23.966 -7.513 16.492 1.00 85.62 152 LYS A O 1
ATOM 1272 N N . LEU A 1 153 ? -23.216 -5.418 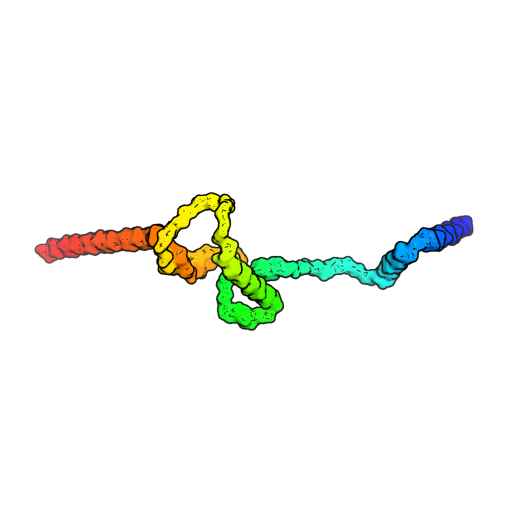16.796 1.00 84.44 153 LEU A N 1
ATOM 1273 C CA . LEU A 1 153 ? -21.797 -5.780 16.893 1.00 84.44 153 LEU A CA 1
ATOM 1274 C C . LEU A 1 153 ? -21.489 -6.664 18.114 1.00 84.44 153 LEU A C 1
ATOM 1276 O O . LEU A 1 153 ? -20.547 -7.450 18.080 1.00 84.44 153 LEU A O 1
ATOM 1280 N N . ALA A 1 154 ? -22.267 -6.547 19.194 1.00 83.38 154 ALA A N 1
ATOM 1281 C CA . ALA A 1 154 ? -22.085 -7.341 20.410 1.00 83.38 154 ALA A CA 1
ATOM 1282 C C . ALA A 1 154 ? -22.973 -8.589 20.484 1.00 83.38 154 ALA A C 1
ATOM 1284 O O . ALA A 1 154 ? -22.689 -9.463 21.300 1.00 83.38 154 ALA A O 1
ATOM 1285 N N . TYR A 1 155 ? -23.998 -8.691 19.635 1.00 85.25 155 TYR A N 1
ATOM 1286 C CA . TYR A 1 155 ? -25.042 -9.713 19.714 1.00 85.25 155 TYR A CA 1
ATOM 1287 C C . TYR A 1 155 ? -24.490 -11.138 19.807 1.00 85.25 155 TYR A C 1
ATOM 1289 O O . TYR A 1 155 ? -24.857 -11.881 20.712 1.00 85.25 155 TYR A O 1
ATOM 1297 N N . LYS A 1 156 ? -23.565 -11.511 18.913 1.00 85.00 156 LYS A N 1
ATOM 1298 C CA . LYS A 1 156 ? -22.996 -12.867 18.892 1.00 85.00 156 LYS A CA 1
ATOM 1299 C C . LYS A 1 156 ? -22.284 -13.207 20.207 1.00 85.00 156 LYS A C 1
ATOM 1301 O O . LYS A 1 156 ? -22.587 -14.230 20.807 1.00 85.00 156 LYS A O 1
ATOM 1306 N N . ARG A 1 157 ? -21.432 -12.299 20.699 1.00 83.69 157 ARG A N 1
ATOM 1307 C CA . ARG A 1 157 ? -20.700 -12.481 21.966 1.00 83.69 157 ARG A CA 1
ATOM 1308 C C . ARG A 1 157 ? -21.631 -12.511 23.178 1.00 83.69 157 ARG A C 1
ATOM 1310 O O . ARG A 1 157 ? -21.368 -13.231 24.129 1.00 83.69 157 ARG A O 1
ATOM 1317 N N . GLN A 1 158 ? -22.691 -11.701 23.179 1.00 84.31 158 GLN A N 1
ATOM 1318 C CA . GLN A 1 158 ? -23.682 -11.703 24.262 1.00 84.31 158 GLN A CA 1
ATOM 1319 C C . GLN A 1 158 ? -24.452 -13.025 24.297 1.00 84.31 158 GLN A C 1
ATOM 1321 O O . GLN A 1 158 ? -24.574 -13.624 25.359 1.00 84.31 158 GLN A O 1
ATOM 1326 N N . LYS A 1 159 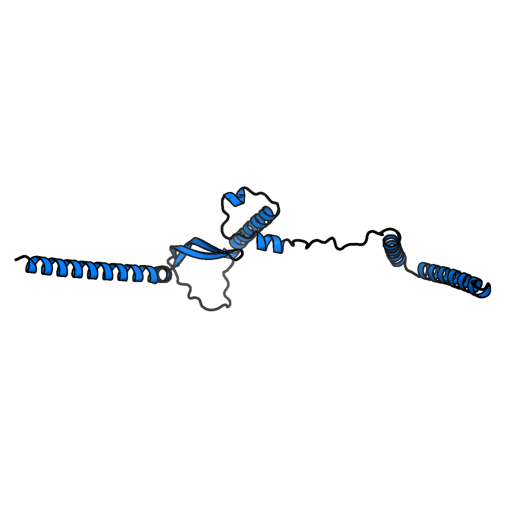? -24.866 -13.522 23.130 1.00 87.62 159 LYS A N 1
ATOM 1327 C CA . LYS A 1 159 ? -25.585 -14.790 22.997 1.00 87.62 159 LYS A CA 1
ATOM 1328 C C . LYS A 1 159 ? -24.727 -16.006 23.356 1.00 87.62 159 LYS A C 1
ATOM 1330 O O . LYS A 1 159 ? -25.234 -16.962 23.926 1.00 87.62 159 LYS A O 1
ATOM 1335 N N . GLU A 1 160 ? -23.439 -15.986 23.019 1.00 88.75 160 GLU A N 1
ATOM 1336 C CA . GLU A 1 160 ? -22.487 -17.024 23.441 1.00 88.75 160 GLU A CA 1
ATOM 1337 C C . GLU A 1 160 ? -22.354 -17.057 24.970 1.00 88.75 160 GLU A C 1
ATOM 1339 O O . GLU A 1 160 ? -22.506 -18.119 25.564 1.00 88.75 160 GLU A O 1
ATOM 1344 N N . LYS A 1 161 ? -22.225 -15.891 25.618 1.00 87.94 161 LYS A N 1
ATOM 1345 C CA . LYS A 1 161 ? -22.181 -15.787 27.087 1.00 87.94 161 LYS A CA 1
ATOM 1346 C C . LYS A 1 161 ? -23.466 -16.237 27.778 1.00 87.94 161 LYS A C 1
ATOM 1348 O O . LYS A 1 161 ? -23.413 -16.767 28.880 1.00 87.94 161 LYS A O 1
ATOM 1353 N N . GLU A 1 162 ? -24.627 -15.973 27.184 1.00 89.75 162 GLU A N 1
ATOM 1354 C CA . GLU A 1 162 ? -25.909 -16.455 27.715 1.00 89.75 162 GLU A CA 1
ATOM 1355 C C . GLU A 1 162 ? -25.970 -17.984 27.685 1.00 89.75 162 GLU A C 1
ATOM 1357 O O . GLU A 1 162 ? -26.291 -18.596 28.699 1.00 89.75 162 GLU A O 1
ATOM 1362 N N . LYS A 1 163 ? -25.557 -18.598 26.571 1.00 88.75 163 LYS A N 1
ATOM 1363 C CA . LYS A 1 163 ? -25.481 -20.060 26.446 1.00 88.75 163 LYS A CA 1
ATOM 1364 C C . LYS A 1 163 ? -24.481 -20.691 27.411 1.00 88.75 163 LYS A C 1
ATOM 1366 O O . LYS A 1 163 ? -24.768 -21.739 27.976 1.00 88.75 163 LYS A O 1
ATOM 1371 N N . GLU A 1 164 ? -23.317 -20.072 27.602 1.00 89.19 164 GLU A N 1
ATOM 1372 C CA . GLU A 1 164 ? -22.328 -20.534 28.585 1.00 89.19 164 GLU A CA 1
ATOM 1373 C C . GLU A 1 164 ? -22.936 -20.568 29.990 1.00 89.19 164 GLU A C 1
ATOM 1375 O O . GLU A 1 164 ? -22.861 -21.591 30.663 1.00 89.19 164 GLU A O 1
ATOM 1380 N N . LYS A 1 165 ? -23.645 -19.507 30.390 1.00 89.50 165 LYS A N 1
ATOM 1381 C CA . LYS A 1 165 ? -24.334 -19.455 31.688 1.00 89.50 165 LYS A CA 1
ATOM 1382 C C . LYS A 1 165 ? -25.442 -20.495 31.818 1.00 89.50 165 LYS A C 1
ATOM 1384 O O . LYS A 1 165 ? -25.605 -21.077 32.886 1.00 89.50 165 LYS A O 1
ATOM 1389 N N . GLU A 1 166 ? -26.222 -20.722 30.762 1.00 89.12 166 GLU A N 1
ATOM 1390 C CA . GLU A 1 166 ? -27.256 -21.765 30.754 1.00 89.12 166 GLU A CA 1
ATOM 1391 C C . GLU A 1 166 ? -26.646 -23.156 30.954 1.00 89.12 166 GLU A C 1
ATOM 1393 O O . GLU A 1 166 ? -27.149 -23.924 31.775 1.00 89.12 166 GLU A O 1
ATOM 1398 N N . ASN A 1 167 ? -25.528 -23.440 30.280 1.00 87.81 167 ASN A N 1
ATOM 1399 C CA . ASN A 1 167 ? -24.797 -24.699 30.418 1.00 87.81 167 ASN A CA 1
ATOM 1400 C C . ASN A 1 167 ? -24.168 -24.865 31.813 1.00 87.81 167 ASN A C 1
ATOM 1402 O O . ASN A 1 167 ? -24.178 -25.960 32.375 1.00 87.81 167 ASN A O 1
ATOM 1406 N N . GLU A 1 168 ? -23.639 -23.789 32.400 1.00 88.38 168 GLU A N 1
ATOM 1407 C CA . GLU A 1 168 ? -23.124 -23.793 33.776 1.00 88.38 168 GLU A CA 1
ATOM 1408 C C . GLU A 1 168 ? -24.241 -24.083 34.790 1.00 88.38 168 GLU A C 1
ATOM 1410 O O . GLU A 1 168 ? -24.076 -24.907 35.691 1.00 88.38 168 GLU A O 1
ATOM 1415 N N . LEU A 1 169 ? -25.408 -23.456 34.616 1.00 86.75 169 LEU A N 1
ATOM 1416 C CA . LEU A 1 169 ? -26.584 -23.670 35.462 1.00 86.75 169 LEU A CA 1
ATOM 1417 C C . LEU A 1 169 ? -27.145 -25.091 35.332 1.00 86.75 169 LEU A C 1
ATOM 1419 O O . LEU A 1 169 ? -27.572 -25.668 36.335 1.00 86.75 169 LEU A O 1
ATOM 1423 N N . SER A 1 170 ? -27.173 -25.663 34.124 1.00 79.94 170 SER A N 1
ATOM 1424 C CA . SER A 1 170 ? -27.590 -27.056 33.933 1.00 79.94 170 SER A CA 1
ATOM 1425 C C . SER A 1 170 ? -26.583 -28.028 34.545 1.00 79.94 170 SER A C 1
ATOM 1427 O O . SER A 1 170 ? -26.993 -28.936 35.265 1.00 79.94 170 SER A O 1
ATOM 1429 N N . GLY A 1 171 ? -25.281 -27.790 34.355 1.00 83.50 171 GLY A N 1
ATOM 1430 C CA . GLY A 1 171 ? -24.223 -28.607 34.952 1.00 83.50 171 GLY A CA 1
ATOM 1431 C C . GLY A 1 171 ? -24.264 -28.593 36.483 1.00 83.50 171 GLY A C 1
ATOM 1432 O O . GL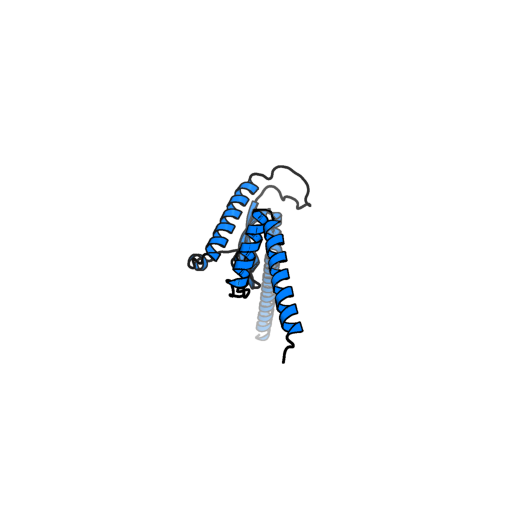Y A 1 171 ? -24.176 -29.643 37.114 1.00 83.50 171 GLY A O 1
ATOM 1433 N N . ALA A 1 172 ? -24.495 -27.430 37.101 1.00 85.00 172 ALA A N 1
ATOM 1434 C CA . ALA A 1 172 ? -24.633 -27.317 38.554 1.00 85.00 172 ALA A CA 1
ATOM 1435 C C . ALA A 1 172 ? -25.826 -28.125 39.098 1.00 85.00 172 ALA A C 1
ATOM 1437 O O . ALA A 1 172 ? -25.700 -28.815 40.110 1.00 85.00 172 ALA A O 1
ATOM 1438 N N . LYS A 1 173 ? -26.970 -28.099 38.403 1.00 85.12 173 LYS A N 1
ATOM 1439 C CA . LYS A 1 173 ? -28.157 -28.882 38.787 1.00 85.12 173 LYS A CA 1
ATOM 1440 C C . LYS A 1 173 ? -27.926 -30.388 38.667 1.00 85.12 173 LYS A C 1
ATOM 1442 O O . LYS A 1 173 ? -28.378 -31.136 39.531 1.00 85.12 173 LYS A O 1
ATOM 1447 N N . GLU A 1 174 ? -27.224 -30.838 37.630 1.00 83.81 174 GLU A N 1
ATOM 1448 C CA . GLU A 1 174 ? -26.861 -32.252 37.468 1.00 83.81 174 GLU A CA 1
ATOM 1449 C C . GLU A 1 174 ? -25.895 -32.730 38.557 1.00 83.81 174 GLU A C 1
ATOM 1451 O O . GLU A 1 174 ? -26.045 -33.841 39.072 1.00 83.81 174 GLU A O 1
ATOM 1456 N N . ILE A 1 175 ? -24.937 -31.888 38.954 1.00 84.62 175 ILE A N 1
ATOM 1457 C CA . ILE A 1 175 ? -24.023 -32.182 40.063 1.00 84.62 175 ILE A CA 1
ATOM 1458 C C . ILE A 1 175 ? -24.809 -32.295 41.373 1.00 84.62 175 ILE A C 1
ATOM 1460 O O . ILE A 1 175 ? -24.652 -33.287 42.081 1.00 84.62 175 ILE A O 1
ATOM 1464 N N . GLU A 1 176 ? -25.705 -31.347 41.670 1.00 84.56 176 GLU A N 1
ATOM 1465 C CA . GLU A 1 176 ? -26.548 -31.401 42.872 1.00 84.56 176 GLU A CA 1
ATOM 1466 C C . GLU A 1 176 ? -27.458 -32.638 42.919 1.00 84.56 176 GLU A C 1
ATOM 1468 O O . GLU A 1 176 ? -27.660 -33.217 43.990 1.00 84.56 176 GLU A O 1
ATOM 1473 N N . LEU A 1 177 ? -28.025 -33.048 41.780 1.00 83.44 177 LEU A N 1
ATOM 1474 C CA . LEU A 1 177 ? -28.849 -34.257 41.677 1.00 83.44 177 LEU A CA 1
ATOM 1475 C C . LEU A 1 177 ? -28.019 -35.518 41.941 1.00 83.44 177 LEU A C 1
ATOM 1477 O O . LEU A 1 177 ? -28.400 -36.335 42.780 1.00 83.44 177 LEU A O 1
ATOM 1481 N N . ASN A 1 178 ? -26.853 -35.637 41.302 1.00 83.25 178 ASN A N 1
ATOM 1482 C CA . ASN A 1 178 ? -25.938 -36.757 41.522 1.00 83.25 178 ASN A CA 1
ATOM 1483 C C . ASN A 1 178 ? -25.436 -36.831 42.972 1.00 83.25 178 ASN A C 1
ATOM 1485 O O . ASN A 1 178 ? -25.298 -37.926 43.519 1.00 83.25 178 ASN A O 1
ATOM 1489 N N . ASP A 1 179 ? -25.185 -35.690 43.617 1.00 85.75 179 ASP A N 1
ATOM 1490 C CA . ASP A 1 179 ? -24.759 -35.644 45.019 1.00 85.75 179 ASP A CA 1
ATOM 1491 C C . ASP A 1 179 ? -25.876 -36.078 45.978 1.00 85.75 179 ASP A C 1
ATOM 1493 O O . ASP A 1 179 ? -25.630 -36.826 46.929 1.00 85.75 179 ASP A O 1
ATOM 1497 N N . LYS A 1 180 ? -27.126 -35.674 45.711 1.00 84.06 180 LYS A N 1
ATOM 1498 C CA . LYS A 1 180 ? -28.300 -36.146 46.465 1.00 84.06 180 LYS A CA 1
ATOM 1499 C C . LYS A 1 180 ? -28.500 -37.652 46.308 1.00 84.06 180 LYS A C 1
ATOM 1501 O O . LYS A 1 180 ? -28.767 -38.331 47.300 1.00 84.06 180 LYS A O 1
ATOM 1506 N N . ASP A 1 181 ? -28.336 -38.182 45.100 1.00 83.12 181 ASP A N 1
ATOM 1507 C CA . ASP A 1 181 ? -28.481 -39.615 44.839 1.00 83.12 181 ASP A CA 1
ATOM 1508 C C . ASP A 1 181 ? -27.349 -40.446 45.459 1.00 83.12 181 ASP A C 1
ATOM 1510 O O . ASP A 1 181 ? -27.610 -41.528 45.984 1.00 83.12 181 ASP A O 1
ATOM 1514 N N . LYS A 1 182 ? -26.109 -39.936 45.504 1.00 82.06 182 LYS A N 1
ATOM 1515 C CA . LYS A 1 182 ? -25.009 -40.574 46.254 1.00 82.06 182 LYS A CA 1
ATOM 1516 C C . LYS A 1 182 ? -25.290 -40.638 47.755 1.00 82.06 182 LYS A C 1
ATOM 1518 O O . LYS A 1 182 ? -25.083 -41.691 48.352 1.00 82.06 182 LYS A O 1
ATOM 1523 N N . ARG A 1 183 ? -25.799 -39.555 48.358 1.00 79.44 183 ARG A N 1
ATOM 1524 C CA . ARG A 1 183 ? -26.150 -39.525 49.794 1.00 79.44 183 ARG A CA 1
ATOM 1525 C C . ARG A 1 183 ? -27.248 -40.528 50.146 1.00 79.44 183 ARG A C 1
ATOM 1527 O O . ARG A 1 183 ? -27.168 -41.161 51.189 1.00 79.44 183 ARG A O 1
ATOM 1534 N N . LYS A 1 184 ? -28.237 -40.722 49.266 1.00 76.69 184 LYS A N 1
ATOM 1535 C CA . LYS A 1 184 ? -29.294 -41.734 49.454 1.00 76.69 184 LYS A CA 1
ATOM 1536 C C . LYS A 1 184 ? -28.786 -43.175 49.394 1.00 76.69 184 LYS A C 1
ATOM 1538 O O . LYS A 1 184 ? -29.420 -44.040 49.972 1.00 76.69 184 LYS A O 1
ATOM 1543 N N . ARG A 1 185 ? -27.686 -43.443 48.682 1.00 73.06 185 ARG A N 1
ATOM 1544 C CA . ARG A 1 185 ? -27.095 -44.790 48.565 1.00 73.06 185 ARG A CA 1
ATOM 1545 C C . ARG A 1 185 ? -26.178 -45.167 49.738 1.00 73.06 185 ARG A C 1
ATOM 1547 O O . ARG A 1 185 ? -25.731 -46.305 49.785 1.00 73.06 185 ARG A O 1
ATOM 1554 N N . GLN A 1 186 ? -25.843 -44.222 50.621 1.00 67.50 186 GLN A N 1
ATOM 1555 C CA . GLN A 1 186 ? -24.972 -44.436 51.790 1.00 67.50 186 GLN A CA 1
ATOM 1556 C C . GLN A 1 186 ? -25.741 -44.578 53.118 1.00 67.50 186 GLN A C 1
ATOM 1558 O O . GLN A 1 186 ? -25.112 -44.790 54.152 1.00 67.50 186 GLN A O 1
ATOM 1563 N N . LEU A 1 187 ? -27.071 -44.451 53.084 1.00 54.91 187 LEU A N 1
ATOM 1564 C CA . LEU A 1 187 ? -28.006 -44.775 54.169 1.00 54.91 187 LEU A CA 1
ATOM 1565 C C . LEU A 1 187 ? -28.628 -46.148 53.900 1.00 54.91 187 LEU A C 1
ATOM 1567 O O . LEU A 1 187 ? -28.861 -46.873 54.888 1.00 54.91 187 LEU A O 1
#

Sequence (187 aa):
MASLGRLKSAIFDREERKMQYQSHIRGLNAYDRHKKFMKDYAQFYGYEKDVDNSAPIKTDKDTLREGYRFILSEEDDMDSTWERRLVKHWIEMENRKGGDIWQRSRVPHQLRSLPLCSTRAWLKTVNFSYVEAGEQKQALVKLVACKRCAEKLAYKRQKEKEKEKENELSGAKEIELNDKDKRKRQL

Nearest PDB structures (foldseek):
  6hix-assembly1_AJ  TM=2.243E-01  e=5.434E+00  Trypanosoma brucei brucei